Protein AF-A0A642VBC0-F1 (afdb_monomer_lite)

InterPro domains:
  IPR011099 Glycosyl hydrolase family 67, C-terminal [PF07477] (2-184)
  IPR017853 Glycoside hydrolase superfamily [SSF51445] (2-219)
  IPR037054 Alpha-glucuronidase, C-terminal domain superfamily [G3DSA:3.90.1330.10] (1-220)

Radius of gyration: 21.3 Å; chains: 1; bounding box: 56×46×57 Å

Structure (mmCIF, N/CA/C/O backbone):
data_AF-A0A642VBC0-F1
#
_entry.id   AF-A0A642VBC0-F1
#
loop_
_atom_site.group_PDB
_atom_site.id
_atom_site.type_symbol
_atom_site.label_atom_id
_atom_site.label_alt_id
_atom_site.label_comp_id
_atom_site.label_asym_id
_atom_site.label_entity_id
_atom_site.label_seq_id
_atom_site.pdbx_PDB_ins_code
_atom_site.Cartn_x
_atom_site.Cartn_y
_atom_site.Cartn_z
_atom_site.occupancy
_atom_site.B_iso_or_equiv
_atom_site.auth_seq_id
_atom_site.auth_comp_id
_atom_site.auth_asym_id
_atom_site.auth_atom_id
_atom_site.pdbx_PDB_model_num
ATOM 1 N N . MET A 1 1 ? -1.384 -29.599 2.271 1.00 90.44 1 MET A N 1
ATOM 2 C CA . MET A 1 1 ? -0.389 -28.835 3.062 1.00 90.44 1 MET A CA 1
ATOM 3 C C . MET A 1 1 ? 0.733 -28.379 2.154 1.00 90.44 1 MET A C 1
ATOM 5 O O . MET A 1 1 ? 0.859 -27.180 1.989 1.00 90.44 1 MET A O 1
ATOM 9 N N . ILE A 1 2 ? 1.481 -29.309 1.541 1.00 96.88 2 ILE A N 1
ATOM 10 C CA . ILE A 1 2 ? 2.566 -28.977 0.602 1.00 96.88 2 ILE A CA 1
ATOM 11 C C . ILE A 1 2 ? 2.063 -28.061 -0.517 1.00 96.88 2 ILE A C 1
ATOM 13 O O . ILE A 1 2 ? 2.640 -27.001 -0.686 1.00 96.88 2 ILE A O 1
ATOM 17 N N . ASP A 1 3 ? 0.939 -28.390 -1.163 1.00 97.62 3 ASP A N 1
ATOM 18 C CA . ASP A 1 3 ? 0.394 -27.565 -2.254 1.00 97.62 3 ASP A CA 1
ATOM 19 C C . ASP A 1 3 ? 0.169 -26.102 -1.849 1.00 97.62 3 ASP A C 1
ATOM 21 O O . ASP A 1 3 ? 0.611 -25.208 -2.552 1.00 97.62 3 ASP A O 1
ATOM 25 N N . ALA A 1 4 ? -0.429 -25.845 -0.678 1.00 97.56 4 ALA A N 1
ATOM 26 C CA . ALA A 1 4 ? -0.652 -24.481 -0.193 1.00 97.56 4 ALA A CA 1
ATOM 27 C C . ALA A 1 4 ? 0.669 -23.726 0.031 1.00 97.56 4 ALA A C 1
ATOM 29 O O . ALA A 1 4 ? 0.813 -22.594 -0.419 1.00 97.56 4 ALA A O 1
ATOM 30 N N . ILE A 1 5 ? 1.654 -24.371 0.670 1.00 97.94 5 ILE A N 1
ATOM 31 C CA . ILE A 1 5 ? 2.978 -23.774 0.902 1.00 97.94 5 ILE A CA 1
ATOM 32 C C . ILE A 1 5 ? 3.680 -23.509 -0.434 1.00 97.94 5 ILE A C 1
ATOM 34 O O . ILE A 1 5 ? 4.195 -22.416 -0.643 1.00 97.94 5 ILE A O 1
ATOM 38 N N . THR A 1 6 ? 3.669 -24.472 -1.357 1.00 98.38 6 THR A N 1
ATOM 39 C CA . THR A 1 6 ? 4.265 -24.326 -2.689 1.00 98.38 6 THR A CA 1
ATOM 40 C C . THR A 1 6 ? 3.597 -23.204 -3.476 1.00 98.38 6 THR A C 1
ATOM 42 O O . THR A 1 6 ? 4.305 -22.373 -4.036 1.00 98.38 6 THR A O 1
ATOM 45 N N . THR A 1 7 ? 2.266 -23.120 -3.481 1.00 98.31 7 THR A N 1
ATOM 46 C CA . THR A 1 7 ? 1.532 -22.032 -4.138 1.00 98.31 7 THR A CA 1
ATOM 47 C C . THR A 1 7 ? 1.926 -20.676 -3.562 1.00 98.31 7 THR A C 1
ATOM 49 O O . THR A 1 7 ? 2.253 -19.778 -4.332 1.00 98.31 7 THR A O 1
ATOM 52 N N . MET A 1 8 ? 1.961 -20.519 -2.236 1.00 98.19 8 MET A N 1
ATOM 53 C CA . MET A 1 8 ? 2.385 -19.260 -1.613 1.00 98.19 8 MET A CA 1
ATOM 54 C C . MET A 1 8 ? 3.839 -18.920 -1.965 1.00 98.19 8 MET A C 1
ATOM 56 O O . MET A 1 8 ? 4.125 -17.806 -2.389 1.00 98.19 8 MET A O 1
ATOM 60 N N . SER A 1 9 ? 4.764 -19.876 -1.839 1.00 98.00 9 SER A N 1
ATOM 61 C CA . SER A 1 9 ? 6.191 -19.645 -2.099 1.00 98.00 9 SER A CA 1
ATOM 62 C C . SER A 1 9 ? 6.503 -19.330 -3.561 1.00 98.00 9 SER A C 1
ATOM 64 O O . SER A 1 9 ? 7.385 -18.520 -3.821 1.00 98.00 9 SER A O 1
ATOM 66 N N . MET A 1 10 ? 5.808 -19.953 -4.514 1.00 98.38 10 MET A N 1
ATOM 67 C CA . MET A 1 10 ? 6.044 -19.709 -5.942 1.00 98.38 10 MET A CA 1
ATOM 68 C C . MET A 1 10 ? 5.426 -18.396 -6.429 1.00 98.38 10 MET A C 1
ATOM 70 O O . MET A 1 10 ? 5.915 -17.829 -7.401 1.00 98.38 10 MET A O 1
ATOM 74 N N . ASN A 1 11 ? 4.375 -17.908 -5.763 1.00 98.50 11 ASN A N 1
ATOM 75 C CA . ASN A 1 11 ? 3.686 -16.675 -6.148 1.00 98.50 11 ASN A CA 1
ATOM 76 C C . ASN A 1 11 ? 4.115 -15.447 -5.333 1.00 98.50 11 ASN A C 1
ATOM 78 O O . ASN A 1 11 ? 3.779 -14.331 -5.721 1.00 98.50 11 ASN A O 1
ATOM 82 N N . SER A 1 12 ? 4.848 -15.613 -4.228 1.00 98.31 12 SER A N 1
ATOM 83 C CA . SER A 1 12 ? 5.173 -14.513 -3.309 1.00 98.31 12 SER A CA 1
ATOM 84 C C . SER A 1 12 ? 5.999 -13.401 -3.952 1.00 98.31 12 SER A C 1
ATOM 86 O O . SER A 1 12 ? 5.723 -12.231 -3.705 1.00 98.31 12 SER A O 1
ATOM 88 N N . TRP A 1 13 ? 6.976 -13.747 -4.797 1.00 98.19 13 TRP A N 1
ATOM 89 C CA . TRP A 1 13 ? 7.779 -12.751 -5.511 1.00 98.19 13 TRP A CA 1
ATOM 90 C C . TRP A 1 13 ? 6.930 -11.944 -6.497 1.00 98.19 13 TRP A C 1
ATOM 92 O O . TRP A 1 13 ? 6.971 -10.720 -6.465 1.00 98.19 13 TRP A O 1
ATOM 102 N N . SER A 1 14 ? 6.096 -12.621 -7.295 1.00 97.50 14 SER A N 1
ATOM 103 C CA . SER A 1 14 ? 5.195 -11.949 -8.237 1.00 97.50 14 SER A CA 1
ATOM 104 C C . SER A 1 14 ? 4.175 -11.065 -7.519 1.00 97.50 14 SER A C 1
ATOM 106 O O . SER A 1 14 ? 3.925 -9.956 -7.972 1.00 97.50 14 SER A O 1
ATOM 108 N N . ALA A 1 15 ? 3.621 -11.509 -6.385 1.00 98.44 15 ALA A N 1
ATOM 109 C CA . ALA A 1 15 ? 2.737 -10.671 -5.578 1.00 98.44 15 ALA A CA 1
ATOM 110 C C . ALA A 1 15 ? 3.462 -9.404 -5.104 1.00 98.44 15 ALA A C 1
ATOM 112 O O . ALA A 1 15 ? 2.950 -8.309 -5.315 1.00 98.44 15 ALA A O 1
ATOM 113 N N . TYR A 1 16 ? 4.663 -9.552 -4.527 1.00 98.50 16 TYR A N 1
ATOM 114 C CA . TYR A 1 16 ? 5.459 -8.422 -4.047 1.00 98.50 16 TYR A CA 1
ATOM 115 C C . TYR A 1 16 ? 5.768 -7.425 -5.163 1.00 98.50 16 TYR A C 1
ATOM 117 O O . TYR A 1 16 ? 5.545 -6.234 -4.986 1.00 98.50 16 TYR A O 1
ATOM 125 N N . GLU A 1 17 ? 6.226 -7.896 -6.322 1.00 98.25 17 GLU A N 1
ATOM 126 C CA . GLU A 1 17 ? 6.493 -7.047 -7.489 1.00 98.25 17 GLU A CA 1
ATOM 127 C C . GLU A 1 17 ? 5.233 -6.305 -7.962 1.00 98.25 17 GLU A C 1
ATOM 129 O O . GLU A 1 17 ? 5.279 -5.107 -8.238 1.00 98.25 17 GLU A O 1
ATOM 134 N N . LYS A 1 18 ? 4.085 -6.992 -7.992 1.00 98.25 18 LYS A N 1
ATOM 135 C CA . LYS A 1 18 ? 2.809 -6.427 -8.443 1.00 98.25 18 LYS A CA 1
ATOM 136 C C . LYS A 1 18 ? 2.331 -5.256 -7.590 1.00 98.25 18 LYS A C 1
ATOM 138 O O . LYS A 1 18 ? 1.965 -4.230 -8.157 1.00 98.25 18 LYS A O 1
ATOM 143 N N . TYR A 1 19 ? 2.359 -5.385 -6.259 1.00 98.19 19 TYR A N 1
ATOM 144 C CA . TYR A 1 19 ? 1.942 -4.301 -5.359 1.00 98.19 19 TYR A CA 1
ATOM 145 C C . TYR A 1 19 ? 3.057 -3.304 -5.013 1.00 98.19 19 TYR A C 1
ATOM 147 O O . TYR A 1 19 ? 2.784 -2.351 -4.293 1.00 98.19 19 TYR A O 1
ATOM 155 N N . SER A 1 20 ? 4.286 -3.495 -5.497 1.00 97.69 20 SER A N 1
ATOM 156 C CA . SER A 1 20 ? 5.390 -2.544 -5.315 1.00 97.69 20 SER A CA 1
ATOM 157 C C . SER A 1 20 ? 5.886 -2.013 -6.664 1.00 97.69 20 SER A C 1
ATOM 159 O O . SER A 1 20 ? 5.215 -1.224 -7.313 1.00 97.69 20 SER A O 1
ATOM 161 N N . GLY A 1 21 ? 7.059 -2.439 -7.113 1.00 96.25 21 GLY A N 1
ATOM 162 C CA . GLY A 1 21 ? 7.679 -2.005 -8.353 1.00 96.25 21 GLY A CA 1
ATOM 163 C C . GLY A 1 21 ? 7.505 -2.975 -9.507 1.00 96.25 21 GLY A C 1
ATOM 164 O O . GLY A 1 21 ? 8.235 -3.959 -9.550 1.00 96.25 21 GLY A O 1
ATOM 165 N N . ASN A 1 22 ? 6.646 -2.667 -10.481 1.00 95.75 22 ASN A N 1
ATOM 166 C CA . ASN A 1 22 ? 6.463 -3.475 -11.696 1.00 95.75 22 ASN A CA 1
ATOM 167 C C . ASN A 1 22 ? 6.990 -2.779 -12.971 1.00 95.75 22 ASN A C 1
ATOM 169 O O . ASN A 1 22 ? 7.443 -1.632 -12.940 1.00 95.75 22 ASN A O 1
ATOM 173 N N . LEU A 1 23 ? 7.008 -3.501 -14.099 1.00 96.62 23 LEU A N 1
ATOM 174 C CA . LEU A 1 23 ? 7.548 -3.041 -15.394 1.00 96.62 23 LEU A CA 1
ATOM 175 C C . LEU A 1 23 ? 9.012 -2.547 -15.339 1.00 96.62 23 LEU A C 1
ATOM 177 O O . LEU A 1 23 ? 9.442 -1.756 -16.180 1.00 96.62 23 LEU A O 1
ATOM 181 N N . GLY A 1 24 ? 9.784 -2.974 -14.337 1.00 96.44 24 GLY A N 1
ATOM 182 C CA . GLY A 1 24 ? 11.184 -2.582 -14.159 1.00 96.44 24 GLY A CA 1
ATOM 183 C C . GLY A 1 24 ? 11.397 -1.204 -13.521 1.00 96.44 24 GLY A C 1
ATOM 184 O O . GLY A 1 24 ? 12.527 -0.715 -13.513 1.00 96.44 24 GLY A O 1
ATOM 185 N N . ILE A 1 25 ? 10.358 -0.566 -12.963 1.00 95.25 25 ILE A N 1
ATOM 186 C CA . ILE A 1 25 ? 10.452 0.795 -12.397 1.00 95.25 25 ILE A CA 1
ATOM 187 C C . ILE A 1 25 ? 11.261 0.890 -11.083 1.00 95.25 25 ILE A C 1
ATOM 189 O O . ILE A 1 25 ? 11.520 1.995 -10.609 1.00 95.25 25 ILE A O 1
ATOM 193 N N . GLN A 1 26 ? 11.765 -0.238 -10.559 1.00 92.44 26 GLN A N 1
ATOM 194 C CA . GLN A 1 26 ? 12.313 -0.410 -9.196 1.00 92.44 26 GLN A CA 1
ATOM 195 C C . GLN A 1 26 ? 11.204 -0.436 -8.136 1.00 92.44 26 GLN A C 1
ATOM 197 O O . GLN A 1 26 ? 10.048 -0.244 -8.467 1.00 92.44 26 GLN A O 1
ATOM 202 N N . THR A 1 27 ? 11.532 -0.690 -6.866 1.00 92.69 27 THR A N 1
ATOM 203 C CA . THR A 1 27 ? 10.562 -1.080 -5.820 1.00 92.69 27 THR A CA 1
ATOM 204 C C . THR A 1 27 ? 9.539 -0.022 -5.406 1.00 92.69 27 THR A C 1
ATOM 206 O O . THR A 1 27 ? 8.552 -0.400 -4.795 1.00 92.69 27 THR A O 1
ATOM 209 N N . LEU A 1 28 ? 9.753 1.270 -5.688 1.00 97.00 28 LEU A N 1
ATOM 210 C CA . LEU A 1 28 ? 8.901 2.387 -5.221 1.00 97.00 28 LEU A CA 1
ATOM 211 C C . LEU A 1 28 ? 8.804 2.528 -3.683 1.00 97.00 28 LEU A C 1
ATOM 213 O O . LEU A 1 28 ? 7.906 3.189 -3.156 1.00 97.00 28 LEU A O 1
ATOM 217 N N . ALA A 1 29 ? 9.749 1.917 -2.963 1.00 96.94 29 ALA A N 1
ATOM 218 C CA . ALA A 1 29 ? 9.921 2.094 -1.524 1.00 96.94 29 ALA A CA 1
ATOM 219 C C . ALA A 1 29 ? 10.489 3.479 -1.199 1.00 96.94 29 ALA A C 1
ATOM 221 O O . ALA A 1 29 ? 11.051 4.144 -2.064 1.00 96.94 29 ALA A O 1
ATOM 222 N N . ASP A 1 30 ? 10.424 3.875 0.070 1.00 96.75 30 ASP A N 1
ATOM 223 C CA . ASP A 1 30 ? 11.149 5.051 0.550 1.00 96.75 30 ASP A CA 1
ATOM 224 C C . ASP A 1 30 ? 12.663 4.866 0.494 1.00 96.75 30 ASP A C 1
ATOM 226 O O . ASP A 1 30 ? 13.246 4.246 1.379 1.00 96.75 30 ASP A O 1
ATOM 230 N N . ILE A 1 31 ? 13.307 5.445 -0.517 1.00 95.69 31 ILE A N 1
ATOM 231 C CA . ILE A 1 31 ? 14.766 5.381 -0.694 1.00 95.69 31 ILE A CA 1
ATOM 232 C C . ILE A 1 31 ? 15.523 6.463 0.091 1.00 95.69 31 ILE A C 1
ATOM 234 O O . ILE A 1 31 ? 16.746 6.572 -0.014 1.00 95.69 31 ILE A O 1
ATOM 238 N N . LEU A 1 32 ? 14.811 7.310 0.837 1.00 95.56 32 LEU A N 1
ATOM 239 C CA . LEU A 1 32 ? 15.394 8.367 1.664 1.00 95.56 32 LEU A CA 1
ATOM 240 C C . LEU A 1 32 ? 15.420 7.996 3.146 1.00 95.56 32 LEU A C 1
ATOM 242 O O . LEU A 1 32 ? 16.048 8.716 3.929 1.00 95.56 32 LEU A O 1
ATOM 246 N N . TYR A 1 33 ? 14.766 6.894 3.524 1.00 95.25 33 TYR A N 1
ATOM 247 C CA . TYR A 1 33 ? 14.633 6.489 4.917 1.00 95.25 33 TYR A CA 1
ATOM 248 C C . TYR A 1 33 ? 14.765 4.970 5.146 1.00 95.25 33 TYR A C 1
ATOM 250 O O . TYR A 1 33 ? 15.823 4.419 4.862 1.00 95.25 33 TYR A O 1
ATOM 258 N N . THR A 1 34 ? 13.770 4.279 5.721 1.00 93.88 34 THR A N 1
ATOM 259 C CA . THR A 1 34 ? 13.917 2.877 6.186 1.00 93.88 34 THR A CA 1
ATOM 260 C C . THR A 1 34 ? 13.731 1.815 5.098 1.00 93.88 34 THR A C 1
ATOM 262 O O . THR A 1 34 ? 13.991 0.638 5.348 1.00 93.88 34 THR A O 1
ATOM 265 N N . HIS A 1 35 ? 13.287 2.210 3.899 1.00 95.44 35 HIS A N 1
ATOM 266 C CA . HIS A 1 35 ? 13.048 1.342 2.739 1.00 95.44 35 HIS A CA 1
ATOM 267 C C . HIS A 1 35 ? 11.935 0.292 2.913 1.00 95.44 35 HIS A C 1
ATOM 269 O O . HIS A 1 35 ? 11.826 -0.617 2.088 1.00 95.44 35 HIS A O 1
ATOM 275 N N . PHE A 1 36 ? 11.119 0.370 3.968 1.00 96.00 36 PHE A N 1
ATOM 276 C CA . PHE A 1 36 ? 10.151 -0.686 4.273 1.00 96.00 36 PHE A CA 1
ATOM 277 C C . PHE A 1 36 ? 8.786 -0.493 3.594 1.00 96.00 36 PHE A C 1
ATOM 279 O O . PHE A 1 36 ? 8.236 -1.424 3.006 1.00 96.00 36 PHE A O 1
ATOM 286 N N . GLY A 1 37 ? 8.247 0.717 3.672 1.00 96.69 37 GLY A N 1
ATOM 287 C CA . GLY A 1 37 ? 6.964 1.125 3.121 1.00 96.69 37 GLY A CA 1
ATOM 288 C C . GLY A 1 37 ? 7.059 1.879 1.792 1.00 96.69 37 GLY A C 1
ATOM 289 O O . GLY A 1 37 ? 8.157 2.271 1.368 1.00 96.69 37 GLY A O 1
ATOM 290 N N . PRO A 1 38 ? 5.902 2.100 1.141 1.00 97.94 38 PRO A N 1
ATOM 291 C CA . PRO A 1 38 ? 5.814 2.832 -0.117 1.00 97.94 38 PRO A CA 1
ATOM 292 C C . PRO A 1 38 ? 6.160 4.307 0.085 1.00 97.94 38 PRO A C 1
ATOM 294 O O . PRO A 1 38 ? 5.710 4.935 1.040 1.00 97.94 38 PRO A O 1
ATOM 297 N N . ASN A 1 39 ? 6.913 4.880 -0.848 1.00 97.38 39 ASN A N 1
ATOM 298 C CA . ASN A 1 39 ? 7.065 6.328 -0.984 1.00 97.38 39 ASN A CA 1
ATOM 299 C C . ASN A 1 39 ? 7.548 6.617 -2.415 1.00 97.38 39 ASN A C 1
ATOM 301 O O . ASN A 1 39 ? 8.737 6.868 -2.636 1.00 97.38 39 ASN A O 1
ATOM 305 N N . PRO A 1 40 ? 6.657 6.537 -3.418 1.00 96.81 40 PRO A N 1
ATOM 306 C CA . PRO A 1 40 ? 7.041 6.713 -4.817 1.00 96.81 40 PRO A CA 1
ATOM 307 C C . PRO A 1 40 ? 7.586 8.123 -5.104 1.00 96.81 40 PRO A C 1
ATOM 309 O O . PRO A 1 40 ? 8.442 8.278 -5.975 1.00 96.81 40 PRO A O 1
ATOM 312 N N . GLN A 1 41 ? 7.184 9.141 -4.328 1.00 95.25 41 GLN A N 1
ATOM 313 C CA . GLN A 1 41 ? 7.778 10.483 -4.393 1.00 95.25 41 GLN A CA 1
ATOM 314 C C . GLN A 1 41 ? 9.281 10.484 -4.118 1.00 95.25 41 GLN A C 1
ATOM 316 O O . GLN A 1 41 ? 10.018 11.271 -4.717 1.00 95.25 41 GLN A O 1
ATOM 321 N N . SER A 1 42 ? 9.740 9.609 -3.221 1.00 96.31 42 SER A N 1
ATOM 322 C CA . SER A 1 42 ? 11.142 9.543 -2.817 1.00 96.31 42 SER A CA 1
ATOM 323 C C . SER A 1 42 ? 12.077 9.162 -3.960 1.00 96.31 42 SER A C 1
ATOM 325 O O . SER A 1 42 ? 13.267 9.439 -3.855 1.00 96.31 42 SER A O 1
ATOM 327 N N . MET A 1 43 ? 11.570 8.574 -5.050 1.00 96.19 43 MET A N 1
ATOM 328 C CA . MET A 1 43 ? 12.391 8.065 -6.149 1.00 96.19 43 MET A CA 1
ATOM 329 C C . MET A 1 43 ? 13.051 9.182 -6.966 1.00 96.19 43 MET A C 1
ATOM 331 O O . MET A 1 43 ? 14.160 9.018 -7.474 1.00 96.19 43 MET A O 1
ATOM 335 N N . ASP A 1 44 ? 12.401 10.339 -7.084 1.00 95.50 44 ASP A N 1
ATOM 336 C CA . ASP A 1 44 ? 12.869 11.461 -7.899 1.00 95.50 44 ASP A CA 1
ATOM 337 C C . ASP A 1 44 ? 13.316 12.657 -7.036 1.00 95.50 44 ASP A C 1
ATOM 339 O O . ASP A 1 44 ? 13.082 12.723 -5.834 1.00 95.50 44 ASP A O 1
ATOM 343 N N . ASN A 1 45 ? 14.019 13.615 -7.650 1.00 92.25 45 ASN A N 1
ATOM 344 C CA . ASN A 1 45 ? 14.463 14.872 -7.017 1.00 92.25 45 ASN A CA 1
ATOM 345 C C . ASN A 1 45 ? 15.362 14.729 -5.767 1.00 92.25 45 ASN A C 1
ATOM 347 O O . ASN A 1 45 ? 15.476 15.658 -4.968 1.00 92.25 45 ASN A O 1
ATOM 351 N N . ASN A 1 46 ? 16.065 13.603 -5.638 1.00 93.88 46 ASN A N 1
ATOM 352 C CA . ASN A 1 46 ? 17.071 13.353 -4.605 1.00 93.88 46 ASN A CA 1
ATOM 353 C C . ASN A 1 46 ? 18.455 13.005 -5.206 1.00 93.88 46 ASN A C 1
ATOM 355 O O . ASN A 1 46 ? 18.625 12.898 -6.424 1.00 93.88 46 ASN A O 1
ATOM 359 N N . GLY A 1 47 ? 19.455 12.822 -4.335 1.00 93.69 47 GLY A N 1
ATOM 360 C CA . GLY A 1 47 ? 20.857 12.600 -4.708 1.00 93.69 47 GLY A CA 1
ATOM 361 C C . GLY A 1 47 ? 21.295 11.149 -4.969 1.00 93.69 47 GLY A C 1
ATOM 362 O O . GLY A 1 47 ? 22.478 10.945 -5.232 1.00 93.69 47 GLY A O 1
ATOM 363 N N . TRP A 1 48 ? 20.408 10.151 -4.896 1.00 91.94 48 TRP A N 1
ATOM 364 C CA . TRP A 1 48 ? 20.779 8.724 -4.904 1.00 91.94 48 TRP A CA 1
ATOM 365 C C . TRP A 1 48 ? 20.778 8.055 -6.283 1.00 91.94 48 TRP A C 1
ATOM 367 O O . TRP A 1 48 ? 21.283 6.944 -6.424 1.00 91.94 48 TRP A O 1
ATOM 377 N N . GLY A 1 49 ? 20.249 8.714 -7.317 1.00 88.62 49 GLY A N 1
ATOM 378 C CA . GLY A 1 49 ? 20.319 8.211 -8.696 1.00 88.62 49 GLY A CA 1
ATOM 379 C C . GLY A 1 49 ? 19.354 7.065 -9.031 1.00 88.62 49 GLY A C 1
ATOM 380 O O . GLY A 1 49 ? 19.437 6.512 -10.127 1.00 88.62 49 GLY A O 1
ATOM 381 N N . GLN A 1 50 ? 18.430 6.724 -8.130 1.00 89.19 50 GLN A N 1
ATOM 382 C CA . GLN A 1 50 ? 17.371 5.724 -8.330 1.00 89.19 50 GLN A CA 1
ATOM 383 C C . GLN A 1 50 ? 16.096 6.359 -8.907 1.00 89.19 50 GLN A C 1
ATOM 385 O O . GLN A 1 50 ? 15.004 6.225 -8.369 1.00 89.19 50 GLN A O 1
ATOM 390 N N . TRP A 1 51 ? 16.243 7.079 -10.018 1.00 94.12 51 TRP A N 1
ATOM 391 C CA . TRP A 1 51 ? 15.171 7.901 -10.579 1.00 94.12 51 TRP A CA 1
ATOM 392 C C . TRP A 1 51 ? 14.164 7.093 -11.392 1.00 94.12 51 TRP A C 1
ATOM 394 O O . TRP A 1 51 ? 14.554 6.247 -12.202 1.00 94.12 51 TRP A O 1
ATOM 404 N N . THR A 1 52 ? 12.882 7.422 -11.229 1.00 95.81 52 THR A N 1
ATOM 405 C CA . THR A 1 52 ? 11.813 6.953 -12.126 1.00 95.81 52 THR A CA 1
ATOM 406 C C . THR A 1 52 ? 11.511 7.952 -13.234 1.00 95.81 52 THR A C 1
ATOM 408 O O . THR A 1 52 ? 10.844 7.592 -14.200 1.00 95.81 52 THR A O 1
ATOM 411 N N . ARG A 1 53 ? 12.008 9.193 -13.099 1.00 95.88 53 ARG A N 1
ATOM 412 C CA . ARG A 1 53 ? 11.768 10.321 -14.011 1.00 95.88 53 ARG A CA 1
ATOM 413 C C . ARG A 1 53 ? 10.285 10.475 -14.341 1.00 95.88 53 ARG A C 1
ATOM 415 O O . ARG A 1 53 ? 9.912 10.730 -15.485 1.00 95.88 53 ARG A O 1
ATOM 422 N N . SER A 1 54 ? 9.452 10.327 -13.316 1.00 96.31 54 SER A N 1
ATOM 423 C CA . SER A 1 54 ? 8.007 10.445 -13.452 1.00 96.31 54 SER A CA 1
ATOM 424 C C . SER A 1 54 ? 7.632 11.913 -13.654 1.00 96.31 54 SER A C 1
ATOM 426 O O . SER A 1 54 ? 7.889 12.764 -12.802 1.00 96.31 54 SER A O 1
ATOM 428 N N . PHE A 1 55 ? 7.032 12.217 -14.800 1.00 96.38 55 PHE A N 1
ATOM 429 C CA . PHE A 1 55 ? 6.471 13.527 -15.133 1.00 96.38 55 PHE A CA 1
ATOM 430 C C . PHE A 1 55 ? 4.970 13.396 -15.390 1.00 96.38 55 PHE A C 1
ATOM 432 O O . PHE A 1 55 ? 4.401 12.331 -15.181 1.00 96.38 55 PHE A O 1
ATOM 439 N N . HIS A 1 56 ? 4.324 14.468 -15.858 1.00 98.06 56 HIS A N 1
ATOM 440 C CA . HIS A 1 56 ? 2.891 14.459 -16.164 1.00 98.06 56 HIS A CA 1
ATOM 441 C C . HIS A 1 56 ? 2.514 13.495 -17.302 1.00 98.06 56 HIS A C 1
ATOM 443 O O . HIS A 1 56 ? 1.480 12.846 -17.258 1.00 98.06 56 HIS A O 1
ATOM 449 N N . GLU A 1 57 ? 3.356 13.360 -18.327 1.00 98.44 57 GLU A N 1
ATOM 450 C CA . GLU A 1 57 ? 3.014 12.556 -19.513 1.00 98.44 57 GLU A CA 1
ATOM 451 C C . GLU A 1 57 ? 3.792 11.242 -19.616 1.00 98.44 57 GLU A C 1
ATOM 453 O O . GLU A 1 57 ? 3.402 10.350 -20.371 1.00 98.44 57 GLU A O 1
ATOM 458 N N . THR A 1 58 ? 4.911 11.126 -18.903 1.00 98.38 58 THR A N 1
ATOM 459 C CA . THR A 1 58 ? 5.934 10.113 -19.169 1.00 98.38 58 THR A CA 1
ATOM 460 C C . THR A 1 58 ? 6.576 9.584 -17.888 1.00 98.38 58 THR A C 1
ATOM 462 O O . THR A 1 58 ? 6.547 10.252 -16.853 1.00 98.38 58 THR A O 1
ATOM 465 N N . VAL A 1 59 ? 7.163 8.391 -17.975 1.00 98.44 59 VAL A N 1
ATOM 466 C CA . VAL A 1 59 ? 7.797 7.665 -16.867 1.00 98.44 59 VAL A CA 1
ATOM 467 C C . VAL A 1 59 ? 8.877 6.711 -17.387 1.00 98.44 59 VAL A C 1
ATOM 469 O O . VAL A 1 59 ? 8.853 6.314 -18.554 1.00 98.44 59 VAL A O 1
ATOM 472 N N . GLY A 1 60 ? 9.792 6.305 -16.510 1.00 97.88 60 GLY A N 1
ATOM 473 C CA . GLY A 1 60 ? 10.887 5.383 -16.799 1.00 97.88 60 GLY A CA 1
ATOM 474 C C . GLY A 1 60 ? 12.196 6.123 -17.046 1.00 97.88 60 GLY A C 1
ATOM 475 O O . GLY A 1 60 ? 12.229 7.344 -17.123 1.00 97.88 60 GLY A O 1
ATOM 476 N N . MET A 1 61 ? 13.303 5.398 -17.149 1.00 97.31 61 MET A N 1
ATOM 477 C CA . MET A 1 61 ? 14.618 6.005 -17.356 1.00 97.31 61 MET A CA 1
ATOM 478 C C . MET A 1 61 ? 15.175 5.596 -18.715 1.00 97.31 61 MET A C 1
ATOM 480 O O . MET A 1 61 ? 15.371 4.411 -18.967 1.00 97.31 61 MET A O 1
ATOM 484 N N . ASP A 1 62 ? 15.508 6.574 -19.559 1.00 97.88 62 ASP A N 1
ATOM 485 C CA . ASP A 1 62 ? 16.143 6.302 -20.849 1.00 97.88 62 ASP A CA 1
ATOM 486 C C . ASP A 1 62 ? 17.601 5.870 -20.637 1.00 97.88 62 ASP A C 1
ATOM 488 O O . ASP A 1 62 ? 18.501 6.658 -20.310 1.00 97.88 62 ASP A O 1
ATOM 492 N N . ARG A 1 63 ? 17.830 4.567 -20.773 1.00 98.38 63 ARG A N 1
ATOM 493 C CA . ARG A 1 63 ? 19.132 3.918 -20.613 1.00 98.38 63 ARG A CA 1
ATOM 494 C C . ARG A 1 63 ? 19.714 3.433 -21.940 1.00 98.38 63 ARG A C 1
ATOM 496 O O . ARG A 1 63 ? 20.768 2.794 -21.914 1.00 98.38 63 ARG A O 1
ATOM 503 N N . THR A 1 64 ? 19.079 3.785 -23.057 1.00 98.69 64 THR A N 1
ATOM 504 C CA . THR A 1 64 ? 19.535 3.475 -24.418 1.00 98.69 64 THR A CA 1
ATOM 505 C C . THR A 1 64 ? 20.850 4.182 -24.763 1.00 98.69 64 THR A C 1
ATOM 507 O O . THR A 1 64 ? 21.225 5.171 -24.119 1.00 98.69 64 THR A O 1
ATOM 510 N N . VAL A 1 65 ? 21.573 3.682 -25.768 1.00 98.56 65 VAL A N 1
ATOM 511 C CA . VAL A 1 65 ? 22.754 4.344 -26.351 1.00 98.56 65 VAL A CA 1
ATOM 512 C C . VAL A 1 65 ? 22.347 5.504 -27.243 1.00 98.56 65 VAL A C 1
ATOM 514 O O . VAL A 1 65 ? 23.035 6.524 -27.238 1.00 98.56 65 VAL A O 1
ATOM 517 N N . GLU A 1 66 ? 21.264 5.359 -28.003 1.00 96.62 66 GLU A N 1
ATOM 518 C CA . GLU A 1 66 ? 20.840 6.362 -28.982 1.00 96.62 66 GLU A CA 1
ATOM 519 C C . GLU A 1 66 ? 20.543 7.729 -28.346 1.00 96.62 66 GLU A C 1
ATOM 521 O O . GLU A 1 66 ? 20.985 8.754 -28.870 1.00 96.62 66 GLU A O 1
ATOM 526 N N . ASN A 1 67 ? 19.819 7.748 -27.223 1.00 94.88 67 ASN A N 1
ATOM 527 C CA . ASN A 1 67 ? 19.287 8.986 -26.641 1.00 94.88 67 ASN A CA 1
ATOM 528 C C . ASN A 1 67 ? 19.397 9.069 -25.105 1.00 94.88 67 ASN A C 1
ATOM 530 O O . ASN A 1 67 ? 19.215 10.142 -24.525 1.00 94.88 67 ASN A O 1
ATOM 534 N N . GLY A 1 68 ? 19.724 7.957 -24.447 1.00 97.00 68 GLY A N 1
ATOM 535 C CA . GLY A 1 68 ? 19.750 7.848 -22.997 1.00 97.00 68 GLY A CA 1
ATOM 536 C C . GLY A 1 68 ? 21.137 7.967 -22.369 1.00 97.00 68 GLY A C 1
ATOM 537 O O . GLY A 1 68 ? 22.029 8.696 -22.805 1.00 97.00 68 GLY A O 1
ATOM 538 N N . THR A 1 69 ? 21.318 7.225 -21.278 1.00 97.56 69 THR A N 1
ATOM 539 C CA . THR A 1 69 ? 22.587 7.174 -20.527 1.00 97.56 69 THR A CA 1
ATOM 540 C C . THR A 1 69 ? 23.665 6.285 -21.159 1.00 97.56 69 THR A C 1
ATOM 542 O O . THR A 1 69 ? 24.800 6.281 -20.680 1.00 97.56 69 THR A O 1
ATOM 545 N N . GLY A 1 70 ? 23.336 5.508 -22.195 1.00 98.38 70 GLY A N 1
ATOM 546 C CA . GLY A 1 70 ? 24.236 4.538 -22.825 1.00 98.38 70 GLY A CA 1
ATOM 547 C C . GLY A 1 70 ? 24.474 3.253 -22.035 1.00 98.38 70 GLY A C 1
ATOM 548 O O . GLY A 1 70 ? 25.414 2.515 -22.335 1.00 98.38 70 GLY A O 1
ATOM 549 N N . TYR A 1 71 ? 23.651 2.967 -21.024 1.00 98.38 71 TYR A N 1
ATOM 550 C CA . TYR A 1 71 ? 23.805 1.787 -20.174 1.00 98.38 71 TYR A CA 1
ATOM 551 C C . TYR A 1 71 ? 23.557 0.468 -20.923 1.00 98.38 71 TYR A C 1
ATOM 553 O O . TYR A 1 71 ? 24.286 -0.498 -20.700 1.00 98.38 71 TYR A O 1
ATOM 561 N N . THR A 1 72 ? 22.609 0.419 -21.861 1.00 98.50 72 THR A N 1
ATOM 562 C CA . THR A 1 72 ? 22.400 -0.748 -22.746 1.00 98.50 72 THR A CA 1
ATOM 563 C C . THR A 1 72 ? 23.674 -1.140 -23.507 1.00 98.50 72 THR A C 1
ATOM 565 O O . THR A 1 72 ? 23.963 -2.325 -23.659 1.00 98.50 72 THR A O 1
ATOM 568 N N . GLY A 1 73 ? 24.501 -0.167 -23.901 1.00 98.44 73 GLY A N 1
ATOM 569 C CA . GLY A 1 73 ? 25.779 -0.388 -24.589 1.00 98.44 73 GLY A CA 1
ATOM 570 C C . GLY A 1 73 ? 26.859 -1.071 -23.742 1.00 98.44 73 GLY A C 1
ATOM 571 O O . GLY A 1 73 ? 27.906 -1.440 -24.273 1.00 98.44 73 GLY A O 1
ATOM 572 N N . GLN A 1 74 ? 26.626 -1.253 -22.439 1.00 98.62 74 GLN A N 1
ATOM 573 C CA . GLN A 1 74 ? 27.522 -2.003 -21.551 1.00 98.62 74 GLN A CA 1
ATOM 574 C C . GLN A 1 74 ? 27.305 -3.522 -21.636 1.00 98.62 74 GLN A C 1
ATOM 576 O O . GLN A 1 74 ? 28.149 -4.289 -21.168 1.00 98.62 74 GLN A O 1
ATOM 581 N N . TYR A 1 75 ? 26.192 -3.969 -22.224 1.00 98.69 75 TYR A N 1
ATOM 582 C CA . TYR A 1 75 ? 25.901 -5.385 -22.428 1.00 98.69 75 TYR A CA 1
ATOM 583 C C . TYR A 1 75 ? 26.568 -5.934 -23.704 1.00 98.69 75 TYR A C 1
ATOM 585 O O . TYR A 1 75 ? 26.904 -5.174 -24.614 1.00 98.69 75 TYR A O 1
ATOM 593 N N . PRO A 1 76 ? 26.741 -7.268 -23.826 1.00 98.69 76 PRO A N 1
ATOM 594 C CA . PRO A 1 76 ? 27.126 -7.898 -25.089 1.00 98.69 76 PRO A CA 1
ATOM 595 C C . PRO A 1 76 ? 26.168 -7.523 -26.233 1.00 98.69 76 PRO A C 1
ATOM 597 O O . PRO A 1 76 ? 24.977 -7.355 -25.966 1.00 98.69 76 PRO A O 1
ATOM 600 N N . PRO A 1 77 ? 26.629 -7.455 -27.501 1.00 98.25 77 PRO A N 1
ATOM 601 C CA . PRO A 1 77 ? 25.850 -6.886 -28.608 1.00 98.25 77 PRO A CA 1
ATOM 602 C C . PRO A 1 77 ? 24.426 -7.436 -28.770 1.00 98.25 77 PRO A C 1
ATOM 604 O O . PRO A 1 77 ? 23.506 -6.680 -29.054 1.00 98.25 77 PRO A O 1
ATOM 607 N N . GLU A 1 78 ? 24.229 -8.738 -28.558 1.00 97.88 78 GLU A N 1
ATOM 608 C CA . GLU A 1 78 ? 22.919 -9.396 -28.680 1.00 97.88 78 GLU A CA 1
ATOM 609 C C . GLU A 1 78 ? 21.944 -8.964 -27.573 1.00 97.88 78 GLU A C 1
ATOM 611 O O . GLU A 1 78 ? 20.756 -8.777 -27.822 1.00 97.88 78 GLU A O 1
ATOM 616 N N . VAL A 1 79 ? 22.453 -8.768 -26.354 1.00 98.44 79 VAL A N 1
ATOM 617 C CA . VAL A 1 79 ? 21.672 -8.329 -25.188 1.00 98.44 79 VAL A CA 1
ATOM 618 C C . VAL A 1 79 ? 21.439 -6.820 -25.236 1.00 98.44 79 VAL A C 1
ATOM 620 O O . VAL A 1 79 ? 20.340 -6.362 -24.942 1.00 98.44 79 VAL A O 1
ATOM 623 N N . ALA A 1 80 ? 22.445 -6.054 -25.665 1.00 98.44 80 ALA A N 1
ATOM 624 C CA . ALA A 1 80 ? 22.300 -4.627 -25.917 1.00 98.44 80 ALA A CA 1
ATOM 625 C C . ALA A 1 80 ? 21.188 -4.378 -26.943 1.00 98.44 80 ALA A C 1
ATOM 627 O O . ALA A 1 80 ? 20.275 -3.621 -26.654 1.00 98.44 80 ALA A O 1
ATOM 628 N N . ALA A 1 81 ? 21.196 -5.083 -28.082 1.00 98.19 81 ALA A N 1
ATOM 629 C CA . ALA A 1 81 ? 20.150 -4.962 -29.098 1.00 98.19 81 ALA A CA 1
ATOM 630 C C . ALA A 1 81 ? 18.747 -5.304 -28.563 1.00 98.19 81 ALA A C 1
ATOM 632 O O . ALA A 1 81 ? 17.783 -4.648 -28.941 1.00 98.19 81 ALA A O 1
ATOM 633 N N . LEU A 1 82 ? 18.636 -6.295 -27.668 1.00 98.06 82 LEU A N 1
ATOM 634 C CA . LEU A 1 82 ? 17.364 -6.665 -27.042 1.00 98.06 82 LEU A CA 1
ATOM 635 C C . LEU A 1 82 ? 16.786 -5.539 -26.173 1.00 98.06 82 LEU A C 1
ATOM 637 O O . LEU A 1 82 ? 15.576 -5.325 -26.208 1.00 98.06 82 LEU A O 1
ATOM 641 N N . TYR A 1 83 ? 17.628 -4.868 -25.383 1.00 98.38 83 TYR A N 1
ATOM 642 C CA . TYR A 1 83 ? 17.209 -3.819 -24.446 1.00 98.38 83 TYR A CA 1
ATOM 643 C C . TYR A 1 83 ? 17.195 -2.411 -25.056 1.00 98.38 83 TYR A C 1
ATOM 645 O O . TYR A 1 83 ? 16.550 -1.520 -24.509 1.00 98.38 83 TYR A O 1
ATOM 653 N N . GLU A 1 84 ? 17.904 -2.197 -26.165 1.00 98.31 84 GLU A N 1
ATOM 654 C CA . GLU A 1 84 ? 17.974 -0.916 -26.879 1.00 98.31 84 GLU A CA 1
ATOM 655 C C . GLU A 1 84 ? 16.667 -0.585 -27.603 1.00 98.31 84 GLU A C 1
ATOM 657 O O . GLU A 1 84 ? 16.282 0.576 -27.666 1.00 98.31 84 GLU A O 1
ATOM 662 N N . ASP A 1 85 ? 15.969 -1.588 -28.137 1.00 96.75 85 ASP A N 1
ATOM 663 C CA . ASP A 1 85 ? 14.718 -1.389 -28.868 1.00 96.75 85 ASP A CA 1
ATOM 664 C C . ASP A 1 85 ? 13.514 -1.639 -27.949 1.00 96.75 85 ASP A C 1
ATOM 666 O O . ASP A 1 85 ? 13.286 -2.745 -27.453 1.00 96.75 85 ASP A O 1
ATOM 670 N N . VAL A 1 86 ? 12.701 -0.598 -27.745 1.00 95.94 86 VAL A N 1
ATOM 671 C CA . VAL A 1 86 ? 11.474 -0.640 -26.931 1.00 95.94 86 VAL A CA 1
ATOM 672 C C . VAL A 1 86 ? 10.504 -1.746 -27.374 1.00 95.94 86 VAL A C 1
ATOM 674 O O . VAL A 1 86 ? 9.770 -2.301 -26.559 1.00 95.94 86 VAL A O 1
ATOM 677 N N . THR A 1 87 ? 10.514 -2.116 -28.657 1.00 93.94 87 THR A N 1
ATOM 678 C CA . THR A 1 87 ? 9.671 -3.180 -29.219 1.00 93.94 87 THR A CA 1
ATOM 679 C C . THR A 1 87 ? 10.221 -4.582 -28.959 1.00 93.94 87 THR A C 1
ATOM 681 O O . THR A 1 87 ? 9.497 -5.568 -29.131 1.00 93.94 87 THR A O 1
ATOM 684 N N . THR A 1 88 ? 11.466 -4.706 -28.495 1.00 95.69 88 THR A N 1
ATOM 685 C CA . THR A 1 88 ? 12.090 -5.988 -28.143 1.00 95.69 88 THR A CA 1
ATOM 686 C C . THR A 1 88 ? 12.378 -6.134 -26.653 1.00 95.69 88 THR A C 1
ATOM 688 O O . THR A 1 88 ? 12.339 -7.268 -26.170 1.00 95.69 88 THR A O 1
ATOM 691 N N . THR A 1 89 ? 12.522 -5.046 -25.893 1.00 97.50 89 THR A N 1
ATOM 692 C CA . THR A 1 89 ? 12.731 -5.071 -24.431 1.00 97.50 89 THR A CA 1
ATOM 693 C C . THR A 1 89 ? 11.607 -5.823 -23.716 1.00 97.50 89 THR A C 1
ATOM 695 O O . THR A 1 89 ? 10.442 -5.529 -23.983 1.00 97.50 89 THR A O 1
ATOM 698 N N . PRO A 1 90 ? 11.892 -6.825 -22.862 1.00 96.94 90 PRO A N 1
ATOM 699 C CA . PRO A 1 90 ? 10.881 -7.479 -22.027 1.00 96.94 90 PRO A CA 1
ATOM 700 C C . PRO A 1 90 ? 10.072 -6.474 -21.192 1.00 96.94 90 PRO A C 1
ATOM 702 O O . PRO A 1 90 ? 10.630 -5.505 -20.686 1.00 96.94 90 PRO A O 1
ATOM 705 N N . ASP A 1 91 ? 8.760 -6.688 -21.058 1.00 95.56 91 ASP A N 1
ATOM 706 C CA . ASP A 1 91 ? 7.870 -5.711 -20.411 1.00 95.56 91 ASP A CA 1
ATOM 707 C C . ASP A 1 91 ? 8.224 -5.481 -18.930 1.00 95.56 91 ASP A C 1
ATOM 709 O O . ASP A 1 91 ? 8.142 -4.354 -18.449 1.00 95.56 91 ASP A O 1
ATOM 713 N N . ASP A 1 92 ? 8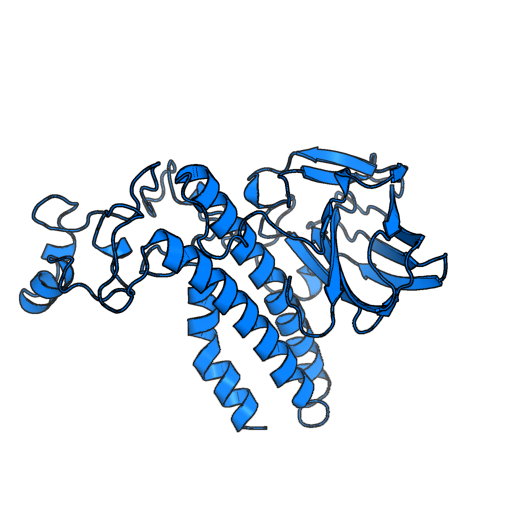.688 -6.522 -18.234 1.00 95.62 92 ASP A N 1
ATOM 714 C CA . ASP A 1 92 ? 9.185 -6.496 -16.849 1.00 95.62 92 ASP A CA 1
ATOM 715 C C . ASP A 1 92 ? 10.492 -5.699 -16.675 1.00 95.62 92 ASP A C 1
ATOM 717 O O . ASP A 1 92 ? 10.919 -5.436 -15.554 1.00 95.62 92 ASP A O 1
ATOM 721 N N . LEU A 1 93 ? 11.108 -5.255 -17.773 1.00 97.25 93 LEU A N 1
ATOM 722 C CA . LEU A 1 93 ? 12.302 -4.407 -17.795 1.00 97.25 93 LEU A CA 1
ATOM 723 C C . LEU A 1 93 ? 12.093 -3.104 -18.583 1.00 97.25 93 LEU A C 1
ATOM 725 O O . LEU A 1 93 ? 13.046 -2.346 -18.779 1.00 97.25 93 LEU A O 1
ATOM 729 N N . LEU A 1 94 ? 10.867 -2.824 -19.036 1.00 97.94 94 LEU A N 1
ATOM 730 C CA . LEU A 1 94 ? 10.565 -1.698 -19.918 1.00 97.94 94 LEU A CA 1
ATOM 731 C C . LEU A 1 94 ? 11.014 -0.361 -19.317 1.00 97.94 94 LEU A C 1
ATOM 733 O O . LEU A 1 94 ? 11.808 0.345 -19.931 1.00 97.94 94 LEU A O 1
ATOM 737 N N . LEU A 1 95 ? 10.557 -0.033 -18.107 1.00 98.12 95 LEU A N 1
ATOM 738 C CA . LEU A 1 95 ? 10.814 1.254 -17.447 1.00 98.12 95 LEU A CA 1
ATOM 739 C C . LEU A 1 95 ? 12.224 1.348 -16.852 1.00 98.12 95 LEU A C 1
ATOM 741 O O . LEU A 1 95 ? 12.683 2.437 -16.496 1.00 98.12 95 LEU A O 1
ATOM 745 N N . TRP A 1 96 ? 12.937 0.220 -16.790 1.00 98.06 96 TRP A N 1
ATOM 746 C CA . TRP A 1 96 ? 14.364 0.221 -16.511 1.00 98.06 96 TRP A CA 1
ATOM 747 C C . TRP A 1 96 ? 15.163 0.727 -17.714 1.00 98.06 96 TRP A C 1
ATOM 749 O O . TRP A 1 96 ? 16.125 1.468 -17.530 1.00 98.06 96 TRP A O 1
ATOM 759 N N . PHE A 1 97 ? 14.805 0.344 -18.937 1.00 98.19 97 PHE A N 1
ATOM 760 C CA . PHE A 1 97 ? 15.592 0.715 -20.115 1.00 98.19 97 PHE A CA 1
ATOM 761 C C . PHE A 1 97 ? 15.066 1.932 -20.877 1.00 98.19 97 PHE A C 1
ATOM 763 O O . PHE A 1 97 ? 15.853 2.614 -21.536 1.00 98.19 97 PHE A O 1
ATOM 770 N N . HIS A 1 98 ? 13.768 2.211 -20.773 1.00 98.31 98 HIS A N 1
ATOM 771 C CA . HIS A 1 98 ? 13.070 3.175 -21.615 1.00 98.31 98 HIS A CA 1
ATOM 772 C C . HIS A 1 98 ? 12.327 4.218 -20.787 1.00 98.31 98 HIS A C 1
ATOM 774 O O . HIS A 1 98 ? 11.692 3.907 -19.780 1.00 98.31 98 HIS A O 1
ATOM 780 N N . HIS A 1 99 ? 12.352 5.460 -21.271 1.00 98.31 99 HIS A N 1
ATOM 781 C CA . HIS A 1 99 ? 11.459 6.530 -20.832 1.00 98.31 99 HIS A CA 1
ATOM 782 C C . HIS A 1 99 ? 10.309 6.619 -21.838 1.00 98.31 99 HIS A C 1
ATOM 784 O O . HIS A 1 99 ? 10.525 6.963 -23.000 1.00 98.31 99 HIS A O 1
ATOM 790 N N . VAL A 1 100 ? 9.085 6.300 -21.419 1.00 98.25 100 VAL A N 1
ATOM 791 C CA . VAL A 1 100 ? 7.921 6.189 -22.316 1.00 98.25 100 VAL A CA 1
ATOM 792 C C . VAL A 1 100 ? 6.743 7.041 -21.838 1.00 98.25 100 VAL A C 1
ATOM 794 O O . VAL A 1 100 ? 6.654 7.366 -20.653 1.00 98.25 100 VAL A O 1
ATOM 797 N N . PRO A 1 101 ? 5.798 7.407 -22.724 1.00 98.38 101 PRO A N 1
ATOM 798 C CA . PRO A 1 101 ? 4.514 7.952 -22.301 1.00 98.38 101 PRO A CA 1
ATOM 799 C C . PRO A 1 101 ? 3.741 6.958 -21.433 1.00 98.38 101 PRO A C 1
ATOM 801 O O . PRO A 1 101 ? 3.740 5.764 -21.728 1.00 98.38 101 PRO A O 1
ATOM 804 N N . TYR A 1 102 ? 2.974 7.439 -20.453 1.00 98.56 102 TYR A N 1
ATOM 805 C CA . TYR A 1 102 ? 2.053 6.588 -19.681 1.00 98.56 102 TYR A CA 1
ATOM 806 C C . TYR A 1 102 ? 1.057 5.821 -20.561 1.00 98.56 102 TYR A C 1
ATOM 808 O O . TYR A 1 102 ? 0.570 4.761 -20.175 1.00 98.56 102 TYR A O 1
ATOM 816 N N . THR A 1 103 ? 0.755 6.354 -21.749 1.00 97.94 103 THR A N 1
ATOM 817 C CA . THR A 1 103 ? -0.143 5.769 -22.753 1.00 97.94 103 THR A CA 1
ATOM 818 C C . THR A 1 103 ? 0.528 4.737 -23.664 1.00 97.94 103 THR A C 1
ATOM 820 O O . THR A 1 103 ? -0.164 4.107 -24.470 1.00 97.94 103 THR A O 1
ATOM 823 N N . HIS A 1 104 ? 1.845 4.531 -23.547 1.00 97.75 104 HIS A N 1
ATOM 824 C CA . HIS A 1 104 ? 2.546 3.437 -24.219 1.00 97.75 104 HIS A CA 1
ATOM 825 C C . HIS A 1 104 ? 1.934 2.094 -23.808 1.00 97.75 104 HIS A C 1
ATOM 827 O O . HIS A 1 104 ? 1.519 1.934 -22.663 1.00 97.75 104 HIS A O 1
ATOM 833 N N . ARG A 1 105 ? 1.866 1.131 -24.730 1.00 96.75 105 ARG A N 1
ATOM 834 C CA . ARG A 1 105 ? 1.318 -0.205 -24.464 1.00 96.75 105 ARG A CA 1
ATOM 835 C C . ARG A 1 105 ? 2.456 -1.229 -24.495 1.00 96.75 105 ARG A C 1
ATOM 837 O O . ARG A 1 105 ? 3.013 -1.417 -25.579 1.00 96.75 105 ARG A O 1
ATOM 844 N N . PRO A 1 106 ? 2.801 -1.856 -23.350 1.00 91.25 106 PRO A N 1
ATOM 845 C CA . PRO A 1 106 ? 3.775 -2.944 -23.309 1.00 91.25 106 PRO A CA 1
ATOM 846 C C . PRO A 1 106 ? 3.365 -4.086 -24.247 1.00 91.25 106 PRO A C 1
ATOM 848 O O . PRO A 1 106 ? 2.195 -4.237 -24.591 1.00 91.25 106 PRO A O 1
ATOM 851 N N . LYS A 1 107 ? 4.305 -4.916 -24.682 1.00 88.44 107 LYS A N 1
ATOM 852 C CA . LYS A 1 107 ? 4.080 -5.854 -25.797 1.00 88.44 107 LYS A CA 1
ATOM 853 C C . LYS A 1 107 ? 3.103 -6.970 -25.448 1.00 88.44 107 LYS A C 1
ATOM 855 O O . LYS A 1 107 ? 2.339 -7.421 -26.300 1.00 88.44 107 LYS A O 1
ATOM 860 N N . SER A 1 108 ? 3.172 -7.452 -24.212 1.00 83.94 108 SER A N 1
ATOM 861 C CA . SER A 1 108 ? 2.368 -8.566 -23.706 1.00 83.94 108 SER A CA 1
ATOM 862 C C . SER A 1 108 ? 0.962 -8.143 -23.285 1.00 83.94 108 SER A C 1
ATOM 864 O O . SER A 1 108 ? 0.114 -9.002 -23.041 1.00 83.94 108 SER A O 1
ATOM 866 N N . SER A 1 109 ? 0.688 -6.836 -23.231 1.00 82.75 109 SER A N 1
ATOM 867 C CA . SER A 1 109 ? -0.557 -6.285 -22.714 1.00 82.75 109 SER A CA 1
ATOM 868 C C . SER A 1 109 ? -1.198 -5.328 -23.709 1.00 82.75 109 SER A C 1
ATOM 870 O O . SER A 1 109 ? -0.564 -4.448 -24.276 1.00 82.75 109 SER A O 1
ATOM 872 N N . ASN A 1 110 ? -2.513 -5.428 -23.882 1.00 86.38 110 ASN A N 1
ATOM 873 C CA . ASN A 1 110 ? -3.251 -4.404 -24.614 1.00 86.38 110 ASN A CA 1
ATOM 874 C C . ASN A 1 110 ? -3.511 -3.151 -23.767 1.00 86.38 110 ASN A C 1
ATOM 876 O O . ASN A 1 110 ? -4.191 -2.259 -24.260 1.00 86.38 110 ASN A O 1
ATOM 880 N N . LYS A 1 111 ? -3.017 -3.070 -22.527 1.00 95.44 111 LYS A N 1
ATOM 881 C CA . LYS A 1 111 ? -3.212 -1.945 -21.602 1.00 95.44 111 LYS A CA 1
ATOM 882 C C . LYS A 1 111 ? -2.070 -0.943 -21.714 1.00 95.44 111 LYS A C 1
ATOM 884 O O . LYS A 1 111 ? -0.970 -1.289 -22.130 1.00 95.44 111 LYS A O 1
ATOM 889 N N . THR A 1 112 ? -2.348 0.308 -21.376 1.00 98.00 112 THR A N 1
ATOM 890 C CA . THR A 1 112 ? -1.303 1.329 -21.263 1.00 98.00 112 THR A CA 1
ATOM 891 C C . THR A 1 112 ? -0.421 1.050 -20.041 1.00 98.00 112 THR A C 1
ATOM 893 O O . THR A 1 112 ? -0.841 0.317 -19.146 1.00 98.00 112 THR A O 1
ATOM 896 N N . VAL A 1 113 ? 0.779 1.632 -19.972 1.00 98.00 113 VAL A N 1
ATOM 897 C CA . VAL A 1 113 ? 1.664 1.542 -18.794 1.00 98.00 113 VAL A CA 1
ATOM 898 C C . VAL A 1 113 ? 0.919 1.955 -17.524 1.00 98.00 113 VAL A C 1
ATOM 900 O O . VAL A 1 113 ? 0.942 1.222 -16.541 1.00 98.00 113 VAL A O 1
ATOM 903 N N . ILE A 1 114 ? 0.191 3.075 -17.556 1.00 98.31 114 ILE A N 1
ATOM 904 C CA . ILE A 1 114 ? -0.548 3.553 -16.379 1.00 98.31 114 ILE A CA 1
ATOM 905 C C . ILE A 1 114 ? -1.715 2.638 -15.990 1.00 98.31 114 ILE A C 1
ATOM 907 O O . ILE A 1 114 ? -1.916 2.370 -14.810 1.00 98.31 114 ILE A O 1
ATOM 911 N N . GLN A 1 115 ? -2.443 2.081 -16.963 1.00 98.38 115 GLN A N 1
ATOM 912 C CA . GLN A 1 115 ? -3.513 1.134 -16.651 1.00 98.38 115 GLN A CA 1
ATOM 913 C C . GLN A 1 115 ? -2.945 -0.191 -16.124 1.00 98.38 115 GLN A C 1
ATOM 915 O O . GLN A 1 115 ? -3.515 -0.785 -15.212 1.00 98.38 115 GLN A O 1
ATOM 920 N N . HIS A 1 116 ? -1.796 -0.636 -16.650 1.00 96.94 116 HIS A N 1
ATOM 921 C CA . HIS A 1 116 ? -1.071 -1.779 -16.102 1.00 96.94 116 HIS A CA 1
ATOM 922 C C . HIS A 1 116 ? -0.641 -1.524 -14.656 1.00 96.94 116 HIS A C 1
ATOM 924 O O . HIS A 1 116 ? -0.822 -2.415 -13.834 1.00 96.94 116 HIS A O 1
ATOM 930 N N . PHE A 1 117 ? -0.140 -0.325 -14.330 1.00 94.88 117 PHE A N 1
ATOM 931 C CA . PHE A 1 117 ? 0.162 0.053 -12.949 1.00 94.88 117 PHE A CA 1
ATOM 932 C C . PHE A 1 117 ? -1.065 -0.149 -12.070 1.00 94.88 117 PHE A C 1
ATOM 934 O O . PHE A 1 117 ? -1.001 -0.954 -11.146 1.00 94.88 117 PHE A O 1
ATOM 941 N N . TYR A 1 118 ? -2.193 0.485 -12.387 1.00 98.31 118 TYR A N 1
ATOM 942 C CA . TYR A 1 118 ? -3.399 0.346 -11.569 1.00 98.31 118 TYR A CA 1
ATOM 943 C C . TYR A 1 118 ? -3.789 -1.114 -11.367 1.00 98.31 118 TYR A C 1
ATOM 945 O O . TYR A 1 118 ? -3.905 -1.572 -10.232 1.00 98.31 118 TYR A O 1
ATOM 953 N N . ASP A 1 119 ? -3.912 -1.870 -12.454 1.00 97.88 119 ASP A N 1
ATOM 954 C CA . ASP A 1 119 ? -4.332 -3.266 -12.394 1.00 97.88 119 ASP A CA 1
ATOM 955 C C . ASP A 1 119 ? -3.377 -4.153 -11.598 1.00 97.88 119 ASP A C 1
ATOM 957 O O . ASP A 1 119 ? -3.835 -4.934 -10.768 1.00 97.88 119 ASP A O 1
ATOM 961 N N . SER A 1 120 ? -2.072 -4.009 -11.824 1.00 97.62 120 SER A N 1
ATOM 962 C CA . SER A 1 120 ? -1.038 -4.809 -11.171 1.00 97.62 120 SER A CA 1
ATOM 963 C C . SER A 1 120 ? -1.037 -4.586 -9.659 1.00 97.62 120 SER A C 1
ATOM 965 O O . SER A 1 120 ? -1.021 -5.551 -8.901 1.00 97.62 120 SER A O 1
ATOM 967 N N . HIS A 1 121 ? -1.171 -3.341 -9.191 1.00 98.56 121 HIS A N 1
ATOM 968 C CA . HIS A 1 121 ? -1.199 -3.066 -7.753 1.00 98.56 121 HIS A CA 1
ATOM 969 C C . HIS A 1 121 ? -2.461 -3.612 -7.070 1.00 98.56 121 HIS A C 1
ATOM 971 O O . HIS A 1 121 ? -2.378 -4.113 -5.947 1.00 98.56 121 HIS A O 1
ATOM 977 N N . TYR A 1 122 ? -3.624 -3.557 -7.736 1.00 98.38 122 TYR A N 1
ATOM 978 C CA . TYR A 1 122 ? -4.834 -4.220 -7.231 1.00 98.38 122 TYR A CA 1
ATOM 979 C C . TYR A 1 122 ? -4.653 -5.743 -7.193 1.00 98.38 122 TYR A C 1
ATOM 981 O O . TYR A 1 122 ? -4.892 -6.350 -6.151 1.00 98.38 122 TYR A O 1
ATOM 989 N N . GLU A 1 123 ? -4.156 -6.349 -8.274 1.00 98.19 123 GLU A N 1
ATOM 990 C CA . GLU A 1 123 ? -3.908 -7.794 -8.350 1.00 98.19 123 GLU A CA 1
ATOM 991 C C . GLU A 1 123 ? -2.898 -8.259 -7.285 1.00 98.19 123 GLU A C 1
ATOM 993 O O . GLU A 1 123 ? -3.099 -9.280 -6.632 1.00 98.19 123 GLU A O 1
ATOM 998 N N . GLY A 1 124 ? -1.821 -7.504 -7.058 1.00 98.44 124 GLY A N 1
ATOM 999 C CA . GLY A 1 124 ? -0.823 -7.816 -6.035 1.00 98.44 124 GLY A CA 1
ATOM 1000 C C . GLY A 1 124 ? -1.408 -7.813 -4.621 1.00 98.44 124 GLY A C 1
ATOM 1001 O O . GLY A 1 124 ? -1.127 -8.727 -3.840 1.00 98.44 124 GLY A O 1
ATOM 1002 N N . ALA A 1 125 ? -2.250 -6.826 -4.298 1.00 98.25 125 ALA A N 1
ATOM 1003 C CA . ALA A 1 125 ? -2.938 -6.765 -3.009 1.00 98.25 125 ALA A CA 1
ATOM 1004 C C . ALA A 1 125 ? -3.939 -7.922 -2.833 1.00 98.25 125 ALA A C 1
ATOM 1006 O O . ALA A 1 125 ? -4.024 -8.515 -1.753 1.00 98.25 125 ALA A O 1
ATOM 1007 N N . GLU A 1 126 ? -4.652 -8.304 -3.896 1.00 98.06 126 GLU A N 1
ATOM 1008 C CA . GLU A 1 126 ? -5.525 -9.484 -3.900 1.00 98.06 126 GLU A CA 1
ATOM 1009 C C . GLU A 1 126 ? -4.726 -10.771 -3.630 1.00 98.06 126 GLU A C 1
ATOM 1011 O O . GLU A 1 126 ? -5.058 -11.523 -2.710 1.00 98.06 126 GLU A O 1
ATOM 1016 N N . MET A 1 127 ? -3.606 -10.980 -4.331 1.00 98.31 127 MET A N 1
ATOM 1017 C CA . MET A 1 127 ? -2.728 -12.142 -4.127 1.00 98.31 127 MET A CA 1
ATOM 1018 C C . MET A 1 127 ? -2.182 -12.229 -2.691 1.00 98.31 127 MET A C 1
ATOM 1020 O O . MET A 1 127 ? -2.128 -13.315 -2.110 1.00 98.31 127 MET A O 1
ATOM 1024 N N . ALA A 1 128 ? -1.800 -11.101 -2.082 1.00 98.25 128 ALA A N 1
ATOM 1025 C CA . ALA A 1 128 ? -1.344 -11.076 -0.690 1.00 98.25 128 ALA A CA 1
ATOM 1026 C C . ALA A 1 128 ? -2.448 -11.522 0.292 1.00 98.25 128 ALA A C 1
ATOM 1028 O O . ALA A 1 128 ? -2.180 -12.245 1.256 1.00 98.25 128 ALA A O 1
ATOM 1029 N N . ASN A 1 129 ? -3.704 -11.160 0.024 1.00 97.25 129 ASN A N 1
ATOM 1030 C CA . ASN A 1 129 ? -4.856 -11.606 0.812 1.00 97.25 129 ASN A CA 1
ATOM 1031 C C . ASN A 1 129 ? -5.165 -13.104 0.612 1.00 97.25 129 ASN A C 1
ATOM 1033 O O . ASN A 1 129 ? -5.561 -13.798 1.558 1.00 97.25 129 ASN A O 1
ATOM 1037 N N . GLU A 1 130 ? -4.929 -13.649 -0.582 1.00 97.25 130 GLU A N 1
ATOM 1038 C CA . GLU A 1 130 ? -5.036 -15.093 -0.825 1.00 97.25 130 GLU A CA 1
ATOM 1039 C C . GLU A 1 130 ? -4.019 -15.890 0.004 1.00 97.25 130 GLU A C 1
ATOM 1041 O O . GLU A 1 130 ? -4.356 -16.950 0.540 1.00 97.25 130 GLU A O 1
ATOM 1046 N N . PHE A 1 131 ? -2.796 -15.377 0.185 1.00 98.50 131 PHE A N 1
ATOM 1047 C CA . PHE A 1 131 ? -1.775 -16.033 1.013 1.00 98.50 131 PHE A CA 1
ATOM 1048 C C . PHE A 1 131 ? -2.206 -16.182 2.468 1.00 98.50 131 PHE A C 1
ATOM 1050 O O . PHE A 1 131 ? -1.960 -17.229 3.074 1.00 98.50 131 PHE A O 1
ATOM 1057 N N . LEU A 1 132 ? -2.894 -15.181 3.019 1.00 97.38 132 LEU A N 1
ATOM 1058 C CA . LEU A 1 132 ? -3.482 -15.270 4.351 1.00 97.38 132 LEU A CA 1
ATOM 1059 C C . LEU A 1 132 ? -4.507 -16.410 4.429 1.00 97.38 132 LEU A C 1
ATOM 1061 O O . LEU A 1 132 ? -4.421 -17.251 5.323 1.00 97.38 132 LEU A O 1
ATOM 1065 N N . THR A 1 133 ? -5.413 -16.498 3.454 1.00 96.00 133 THR A N 1
ATOM 1066 C CA . THR A 1 133 ? -6.428 -17.566 3.394 1.00 96.00 133 THR A CA 1
ATOM 1067 C C . THR A 1 133 ? -5.787 -18.954 3.269 1.00 96.00 133 THR A C 1
ATOM 1069 O O . THR A 1 133 ? -6.183 -19.908 3.948 1.00 96.00 133 THR A O 1
ATOM 1072 N N . LEU A 1 134 ? -4.755 -19.081 2.429 1.00 98.19 134 LEU A N 1
ATOM 1073 C CA . LEU A 1 134 ? -3.994 -20.320 2.275 1.00 98.19 134 LEU A CA 1
ATOM 1074 C C . LEU A 1 134 ? -3.291 -20.710 3.578 1.00 98.19 134 LEU A C 1
ATOM 1076 O O . LEU A 1 134 ? -3.353 -21.883 3.955 1.00 98.19 134 LEU A O 1
ATOM 1080 N N . TRP A 1 135 ? -2.675 -19.758 4.284 1.00 98.62 135 TRP A N 1
ATOM 1081 C CA . TRP A 1 135 ? -2.014 -20.018 5.562 1.00 98.62 135 TRP A CA 1
ATOM 1082 C C . TRP A 1 135 ? -3.004 -20.447 6.647 1.00 98.62 135 TRP A C 1
ATOM 1084 O O . TRP A 1 135 ? -2.759 -21.443 7.325 1.00 98.62 135 TRP A O 1
ATOM 1094 N N . GLU A 1 136 ? -4.153 -19.776 6.766 1.00 97.88 136 GLU A N 1
ATOM 1095 C CA . GLU A 1 136 ? -5.216 -20.136 7.718 1.00 97.88 136 GLU A CA 1
ATOM 1096 C C . GLU A 1 136 ? -5.715 -21.579 7.505 1.00 97.88 136 GLU A C 1
ATOM 1098 O O . GLU A 1 136 ? -5.968 -22.309 8.463 1.00 97.88 136 GLU A O 1
ATOM 1103 N N . SER A 1 137 ? -5.744 -22.068 6.259 1.00 97.94 137 SER A N 1
ATOM 1104 C CA . SER A 1 137 ? -6.110 -23.464 5.947 1.00 97.94 137 SER A CA 1
ATOM 1105 C C . SER A 1 137 ? -5.137 -24.529 6.504 1.00 97.94 137 SER A C 1
ATOM 1107 O O . SER A 1 137 ? -5.410 -25.745 6.458 1.00 97.94 137 SER A O 1
ATOM 1109 N N . LEU A 1 138 ? -3.972 -24.094 6.997 1.00 98.25 138 LEU A N 1
ATOM 1110 C CA . LEU A 1 138 ? -2.924 -24.934 7.574 1.00 98.25 138 LEU A CA 1
ATOM 1111 C C . LEU A 1 138 ? -2.994 -25.031 9.102 1.00 98.25 138 LEU A C 1
ATOM 1113 O O . LEU A 1 138 ? -2.153 -25.721 9.687 1.00 98.25 138 LEU A O 1
ATOM 1117 N N . GLU A 1 139 ? -3.991 -24.416 9.745 1.00 97.81 139 GLU A N 1
ATOM 1118 C CA . GLU A 1 139 ? -4.196 -24.536 11.189 1.00 97.81 139 GLU A CA 1
ATOM 1119 C C . GLU A 1 139 ? -4.220 -26.006 11.640 1.00 97.81 139 GLU A C 1
ATOM 1121 O O . GLU A 1 139 ? -4.803 -26.884 10.994 1.00 97.81 139 GLU A O 1
ATOM 1126 N N . GLY A 1 140 ? -3.515 -26.298 12.735 1.00 97.75 140 GLY A N 1
ATOM 1127 C CA . GLY A 1 140 ? -3.378 -27.653 13.277 1.00 97.75 140 GLY A CA 1
ATOM 1128 C C . GLY A 1 140 ? -2.474 -28.599 12.471 1.00 97.75 140 GLY A C 1
ATOM 1129 O O . GLY A 1 140 ? -2.269 -29.735 12.896 1.00 97.75 140 GLY A O 1
ATOM 1130 N N . LYS A 1 141 ? -1.915 -28.165 11.330 1.00 97.94 141 LYS A N 1
ATOM 1131 C CA . LYS A 1 141 ? -0.954 -28.944 10.516 1.00 97.94 141 LYS A CA 1
ATOM 1132 C C . LYS A 1 141 ? 0.496 -28.479 10.686 1.00 97.94 141 LYS A C 1
ATOM 1134 O O . LYS A 1 141 ? 1.414 -29.180 10.267 1.00 97.94 141 LYS A O 1
ATOM 1139 N N . ILE A 1 142 ? 0.692 -27.309 11.285 1.00 97.94 142 ILE A N 1
ATOM 1140 C CA . ILE A 1 142 ? 1.979 -26.700 11.640 1.00 97.94 142 ILE A CA 1
ATOM 1141 C C . ILE A 1 142 ? 1.983 -26.530 13.165 1.00 97.94 142 ILE A C 1
ATOM 1143 O O . ILE A 1 142 ? 0.917 -26.372 13.762 1.00 97.94 142 ILE A O 1
ATOM 1147 N N . ASP A 1 143 ? 3.146 -26.606 13.817 1.00 98.38 143 ASP A N 1
ATOM 1148 C CA . ASP A 1 143 ? 3.215 -26.333 15.255 1.00 98.38 143 ASP A CA 1
ATOM 1149 C C . ASP A 1 143 ? 2.741 -24.911 15.576 1.00 98.38 143 ASP A C 1
ATOM 1151 O O . ASP A 1 143 ? 2.885 -23.977 14.784 1.00 98.38 143 ASP A O 1
ATOM 1155 N N . THR A 1 144 ? 2.184 -24.769 16.774 1.00 98.31 144 THR A N 1
ATOM 1156 C CA . THR A 1 144 ? 1.498 -23.566 17.242 1.00 98.31 144 THR A CA 1
ATOM 1157 C C . THR A 1 144 ? 2.345 -22.303 17.107 1.00 98.31 144 THR A C 1
ATOM 1159 O O . THR A 1 144 ? 1.840 -21.294 16.624 1.00 98.31 144 THR A O 1
ATOM 1162 N N . GLN A 1 145 ? 3.627 -22.351 17.484 1.00 97.88 145 GLN A N 1
ATOM 1163 C CA . GLN A 1 145 ? 4.487 -21.170 17.453 1.00 97.88 145 GLN A CA 1
ATOM 1164 C C . GLN A 1 145 ? 4.662 -20.654 16.021 1.00 97.88 145 GLN A C 1
ATOM 1166 O O . GLN A 1 145 ? 4.293 -19.517 15.726 1.00 97.88 145 GLN A O 1
ATOM 1171 N N . ARG A 1 146 ? 5.163 -21.498 15.108 1.00 97.94 146 ARG A N 1
ATOM 1172 C CA . ARG A 1 146 ? 5.399 -21.081 13.716 1.00 97.94 146 ARG A CA 1
ATOM 1173 C C . ARG A 1 146 ? 4.104 -20.720 12.997 1.00 97.94 146 ARG A C 1
ATOM 1175 O O . ARG A 1 146 ? 4.098 -19.785 12.201 1.00 97.94 146 ARG A O 1
ATOM 1182 N N . TYR A 1 147 ? 3.009 -21.429 13.284 1.00 98.56 147 TYR A N 1
ATOM 1183 C CA . TYR A 1 147 ? 1.701 -21.101 12.722 1.00 98.56 147 TYR A CA 1
ATOM 1184 C C . TYR A 1 147 ? 1.285 -19.666 13.061 1.00 98.56 147 TYR A C 1
ATOM 1186 O O . TYR A 1 147 ? 0.976 -18.900 12.147 1.00 98.56 147 TYR A O 1
ATOM 1194 N N . HIS A 1 148 ? 1.314 -19.286 14.341 1.00 98.12 148 HIS A N 1
ATOM 1195 C CA . HIS A 1 148 ? 0.857 -17.964 14.769 1.00 98.12 148 HIS A CA 1
ATOM 1196 C C . HIS A 1 148 ? 1.819 -16.835 14.383 1.00 98.12 148 HIS A C 1
ATOM 1198 O O . HIS A 1 148 ? 1.350 -15.786 13.947 1.00 98.12 148 HIS A O 1
ATOM 1204 N N . GLU A 1 149 ? 3.137 -17.046 14.454 1.00 97.25 149 GLU A N 1
ATOM 1205 C CA . GLU A 1 149 ? 4.118 -16.038 14.023 1.00 97.25 149 GLU A CA 1
ATOM 1206 C C . GLU A 1 149 ? 4.009 -15.734 12.521 1.00 97.25 149 GLU A C 1
ATOM 1208 O O . GLU A 1 149 ? 4.040 -14.575 12.104 1.00 97.25 149 GLU A O 1
ATOM 1213 N N . THR A 1 150 ? 3.856 -16.758 11.678 1.00 97.75 150 THR A N 1
ATOM 1214 C CA . THR A 1 150 ? 3.656 -16.537 10.241 1.00 97.75 150 THR A CA 1
ATOM 1215 C C . THR A 1 150 ? 2.259 -16.002 9.946 1.00 97.75 150 THR A C 1
ATOM 1217 O O . THR A 1 150 ? 2.130 -15.147 9.076 1.00 97.75 150 THR A O 1
ATOM 1220 N N . LEU A 1 151 ? 1.223 -16.423 10.681 1.00 98.19 151 LEU A N 1
ATOM 1221 C CA . LEU A 1 151 ? -0.127 -15.873 10.522 1.00 98.19 151 LEU A CA 1
ATOM 1222 C C . LEU A 1 151 ? -0.143 -14.366 10.795 1.00 98.19 151 LEU A C 1
ATOM 1224 O O . LEU A 1 151 ? -0.782 -13.631 10.048 1.00 98.19 151 LEU A O 1
ATOM 1228 N N . PHE A 1 152 ? 0.576 -13.904 11.821 1.00 97.62 152 PHE A N 1
ATOM 1229 C CA . PHE A 1 152 ? 0.740 -12.477 12.101 1.00 97.62 152 PHE A CA 1
ATOM 1230 C C . PHE A 1 152 ? 1.343 -11.739 10.898 1.00 97.62 152 PHE A C 1
ATOM 1232 O O . PHE A 1 152 ? 0.749 -10.784 10.404 1.00 97.62 152 PHE A O 1
ATOM 1239 N N . ARG A 1 153 ? 2.462 -12.237 10.353 1.00 97.69 153 ARG A N 1
ATOM 1240 C CA . ARG A 1 153 ? 3.122 -11.633 9.181 1.00 97.69 153 ARG A CA 1
ATOM 1241 C C . ARG A 1 153 ? 2.241 -11.643 7.933 1.00 97.69 153 ARG A C 1
ATOM 1243 O O . ARG A 1 153 ? 2.260 -10.674 7.187 1.00 97.69 153 ARG A O 1
ATOM 1250 N N . GLN A 1 154 ? 1.453 -12.698 7.720 1.00 98.06 154 GLN A N 1
ATOM 1251 C CA . GLN A 1 154 ? 0.527 -12.768 6.586 1.00 98.06 154 GLN A CA 1
ATOM 1252 C C . GLN A 1 154 ? -0.645 -11.796 6.734 1.00 98.06 154 GLN A C 1
ATOM 1254 O O . GLN A 1 154 ? -1.048 -11.174 5.757 1.00 98.06 154 GLN A O 1
ATOM 1259 N N . LYS A 1 155 ? -1.171 -11.615 7.953 1.00 97.88 155 LYS A N 1
ATOM 1260 C CA . LYS A 1 155 ? -2.178 -10.580 8.233 1.00 97.88 155 LYS A CA 1
ATOM 1261 C C . LYS A 1 155 ? -1.619 -9.184 7.988 1.00 97.88 155 LYS A C 1
ATOM 1263 O O . LYS A 1 155 ? -2.269 -8.393 7.310 1.00 97.88 155 LYS A O 1
ATOM 1268 N N . TYR A 1 156 ? -0.410 -8.924 8.486 1.00 98.12 156 TYR A N 1
ATOM 1269 C CA . TYR A 1 156 ? 0.290 -7.669 8.243 1.00 98.12 156 TYR A CA 1
ATOM 1270 C C . TYR A 1 156 ? 0.491 -7.428 6.741 1.00 98.12 156 TYR A C 1
ATOM 1272 O O . TYR A 1 156 ? 0.062 -6.402 6.232 1.00 98.12 156 TYR A O 1
ATOM 1280 N N . GLN A 1 157 ? 1.050 -8.396 6.006 1.00 98.31 157 GLN A N 1
ATOM 1281 C CA . GLN A 1 157 ? 1.291 -8.274 4.565 1.00 98.31 157 GLN A CA 1
ATOM 1282 C C . GLN A 1 157 ? -0.004 -8.048 3.774 1.00 98.31 157 GLN A C 1
ATOM 1284 O O . GLN A 1 157 ? -0.029 -7.200 2.886 1.00 98.31 157 GLN A O 1
ATOM 1289 N N . ALA A 1 158 ? -1.084 -8.762 4.098 1.00 98.12 158 ALA A N 1
ATOM 1290 C CA . ALA A 1 158 ? -2.379 -8.576 3.448 1.00 98.12 158 ALA A CA 1
ATOM 1291 C C . ALA A 1 158 ? -2.897 -7.134 3.610 1.00 98.12 158 ALA A C 1
ATOM 1293 O O . ALA A 1 158 ? -3.324 -6.526 2.630 1.00 98.12 158 ALA A O 1
ATOM 1294 N N . GLY A 1 159 ? -2.792 -6.555 4.812 1.00 97.81 159 GLY A N 1
ATOM 1295 C CA . GLY A 1 159 ? -3.160 -5.158 5.061 1.00 97.81 159 GLY A CA 1
ATOM 1296 C C . GLY A 1 159 ? -2.195 -4.150 4.428 1.00 97.81 159 GLY A C 1
ATOM 1297 O O . GLY A 1 159 ? -2.628 -3.205 3.772 1.00 97.81 159 GLY A O 1
ATOM 1298 N N . HIS A 1 160 ? -0.887 -4.363 4.577 1.00 98.25 160 HIS A N 1
ATOM 1299 C CA . HIS A 1 160 ? 0.153 -3.450 4.092 1.00 98.25 160 HIS A CA 1
ATOM 1300 C C . HIS A 1 160 ? 0.255 -3.434 2.564 1.00 98.25 160 HIS A C 1
ATOM 1302 O O . HIS A 1 160 ? 0.533 -2.393 1.981 1.00 98.25 160 HIS A O 1
ATOM 1308 N N . SER A 1 161 ? -0.073 -4.537 1.885 1.00 98.62 161 SER A N 1
ATOM 1309 C CA . SER A 1 161 ? -0.180 -4.560 0.419 1.00 98.62 161 SER A CA 1
ATOM 1310 C C . SER A 1 161 ? -1.240 -3.586 -0.117 1.00 98.62 161 SER A C 1
ATOM 1312 O O . SER A 1 161 ? -1.071 -3.037 -1.203 1.00 98.62 161 SER A O 1
ATOM 1314 N N . ILE A 1 162 ? -2.296 -3.310 0.659 1.00 98.38 162 ILE A N 1
ATOM 1315 C CA . ILE A 1 162 ? -3.307 -2.304 0.311 1.00 98.38 162 ILE A CA 1
ATOM 1316 C C . ILE A 1 162 ? -2.754 -0.887 0.510 1.00 98.38 162 ILE A C 1
ATOM 1318 O O . ILE A 1 162 ? -2.996 -0.028 -0.332 1.00 98.38 162 ILE A O 1
ATOM 1322 N N . VAL A 1 163 ? -1.961 -0.655 1.565 1.00 98.25 163 VAL A N 1
ATOM 1323 C CA . VAL A 1 163 ? -1.244 0.620 1.777 1.00 98.25 163 VAL A CA 1
ATOM 1324 C C . VAL A 1 163 ? -0.328 0.913 0.586 1.00 98.25 163 VAL A C 1
ATOM 1326 O O . VAL A 1 163 ? -0.396 1.987 -0.002 1.00 98.25 163 VAL A O 1
ATOM 1329 N N . TRP A 1 164 ? 0.475 -0.073 0.183 1.00 98.69 164 TRP A N 1
ATOM 1330 C CA . TRP A 1 164 ? 1.332 -0.016 -1.002 1.00 98.69 164 TRP A CA 1
ATOM 1331 C C . TRP A 1 164 ? 0.557 0.300 -2.283 1.00 98.69 164 TRP A C 1
ATOM 1333 O O . TRP A 1 164 ? 0.905 1.235 -3.010 1.00 98.69 164 TRP A O 1
ATOM 1343 N N . ARG A 1 165 ? -0.525 -0.441 -2.535 1.00 98.50 165 ARG A N 1
ATOM 1344 C CA . ARG A 1 165 ? -1.385 -0.230 -3.698 1.00 98.50 165 ARG A CA 1
ATOM 1345 C C . ARG A 1 165 ? -1.949 1.184 -3.747 1.00 98.50 165 ARG A C 1
ATOM 1347 O O . ARG A 1 165 ? -1.864 1.825 -4.793 1.00 98.50 165 ARG A O 1
ATOM 1354 N N . ASP A 1 166 ? -2.569 1.639 -2.662 1.00 98.31 166 ASP A N 1
ATOM 1355 C CA . ASP A 1 166 ? -3.239 2.938 -2.626 1.00 98.31 166 ASP A CA 1
ATOM 1356 C C . ASP A 1 166 ? -2.222 4.063 -2.805 1.00 98.31 166 ASP A C 1
ATOM 1358 O O . ASP A 1 166 ? -2.423 4.931 -3.652 1.00 98.31 166 ASP A O 1
ATOM 1362 N N . ALA A 1 167 ? -1.096 3.995 -2.092 1.00 98.19 167 ALA A N 1
ATOM 1363 C CA . ALA A 1 167 ? -0.018 4.967 -2.193 1.00 98.19 167 ALA A CA 1
ATOM 1364 C C . ALA A 1 167 ? 0.474 5.147 -3.633 1.00 98.19 167 ALA A C 1
ATOM 1366 O O . ALA A 1 167 ? 0.501 6.259 -4.168 1.00 98.19 167 ALA A O 1
ATOM 1367 N N . ILE A 1 168 ? 0.840 4.042 -4.284 1.00 98.31 168 ILE A N 1
ATOM 1368 C CA . ILE A 1 168 ? 1.420 4.087 -5.624 1.00 98.31 168 ILE A CA 1
ATOM 1369 C C . ILE A 1 168 ? 0.371 4.507 -6.653 1.00 98.31 168 ILE A C 1
ATOM 1371 O O . ILE A 1 168 ? 0.632 5.392 -7.474 1.00 98.31 168 ILE A O 1
ATOM 1375 N N . ASN A 1 169 ? -0.831 3.931 -6.598 1.00 98.44 169 ASN A N 1
ATOM 1376 C CA . ASN A 1 169 ? -1.890 4.275 -7.540 1.00 98.44 169 ASN A CA 1
ATOM 1377 C C . ASN A 1 169 ? -2.315 5.741 -7.408 1.00 98.44 169 ASN A C 1
ATOM 1379 O O . ASN A 1 169 ? -2.456 6.416 -8.430 1.00 98.44 169 ASN A O 1
ATOM 1383 N N . ASN A 1 170 ? -2.467 6.253 -6.184 1.00 97.81 170 ASN A N 1
ATOM 1384 C CA . ASN A 1 170 ? -2.821 7.651 -5.941 1.00 97.81 170 ASN A CA 1
ATOM 1385 C C . ASN A 1 170 ? -1.705 8.596 -6.399 1.00 97.81 170 ASN A C 1
ATOM 1387 O O . ASN A 1 170 ? -1.996 9.589 -7.065 1.00 97.81 170 ASN A O 1
ATOM 1391 N N . PHE A 1 171 ? -0.434 8.276 -6.132 1.00 97.75 171 PHE A N 1
ATOM 1392 C CA . PHE A 1 171 ? 0.693 9.078 -6.613 1.00 97.75 171 PHE A CA 1
ATOM 1393 C C . PHE A 1 171 ? 0.727 9.163 -8.146 1.00 97.75 171 PHE A C 1
ATOM 1395 O O . PHE A 1 171 ? 0.763 10.263 -8.706 1.00 97.75 171 PHE A O 1
ATOM 1402 N N . TYR A 1 172 ? 0.660 8.021 -8.839 1.00 98.12 172 TYR A N 1
ATOM 1403 C CA . TYR A 1 172 ? 0.726 8.004 -10.302 1.00 98.12 172 TYR A CA 1
ATOM 1404 C C . TYR A 1 172 ? -0.542 8.549 -10.967 1.00 98.12 172 TYR A C 1
ATOM 1406 O O . TYR A 1 172 ? -0.461 9.139 -12.045 1.00 98.12 172 TYR A O 1
ATOM 1414 N N . ASN A 1 173 ? -1.713 8.417 -10.341 1.00 98.12 173 ASN A N 1
ATOM 1415 C CA . ASN A 1 173 ? -2.924 9.109 -10.782 1.00 98.12 173 ASN A CA 1
ATOM 1416 C C . ASN A 1 173 ? -2.804 10.628 -10.626 1.00 98.12 173 ASN A C 1
ATOM 1418 O O . ASN A 1 173 ? -3.089 11.351 -11.579 1.00 98.12 173 ASN A O 1
ATOM 1422 N N . ASN A 1 174 ? -2.306 11.105 -9.484 1.00 97.38 174 ASN A N 1
ATOM 1423 C CA . ASN A 1 174 ? -2.108 12.528 -9.229 1.00 97.38 174 ASN A CA 1
ATOM 1424 C C . ASN A 1 174 ? -1.102 13.161 -10.202 1.00 97.38 174 ASN A C 1
ATOM 1426 O O . ASN A 1 174 ? -1.360 14.240 -10.730 1.00 97.38 174 ASN A O 1
ATOM 1430 N N . ILE A 1 175 ? 0.030 12.499 -10.476 1.00 97.19 175 ILE A N 1
ATOM 1431 C CA . ILE A 1 175 ? 1.037 13.061 -11.385 1.00 97.19 175 ILE A CA 1
ATOM 1432 C C . ILE A 1 175 ? 0.611 12.972 -12.855 1.00 97.19 175 ILE A C 1
ATOM 1434 O O . ILE A 1 175 ? 0.846 13.924 -13.594 1.00 97.19 175 ILE A O 1
ATOM 1438 N N . SER A 1 176 ? -0.018 11.869 -13.287 1.00 98.19 176 SER A N 1
ATOM 1439 C CA . SER A 1 176 ? -0.370 11.661 -14.701 1.00 98.19 176 SER A CA 1
ATOM 1440 C C . SER A 1 176 ? -1.688 12.311 -15.123 1.00 98.19 176 SER A C 1
ATOM 1442 O O . SER A 1 176 ? -1.888 12.588 -16.304 1.00 98.19 176 SER A O 1
ATOM 1444 N N . GLY A 1 177 ? -2.624 12.493 -14.186 1.00 98.12 177 GLY A N 1
ATOM 1445 C CA . GLY A 1 177 ? -3.991 12.927 -14.474 1.00 98.12 177 GLY A CA 1
ATOM 1446 C C . GLY A 1 177 ? -4.827 11.920 -15.279 1.00 98.12 177 GLY A C 1
ATOM 1447 O O . GLY A 1 177 ? -5.926 12.261 -15.724 1.00 98.12 177 GLY A O 1
ATOM 1448 N N . ILE A 1 178 ? -4.340 10.692 -15.495 1.00 98.56 178 ILE A N 1
ATOM 1449 C CA . ILE A 1 178 ? -5.045 9.656 -16.262 1.00 98.56 178 ILE A CA 1
ATOM 1450 C C . ILE A 1 178 ? -5.890 8.818 -15.303 1.00 98.56 178 ILE A C 1
ATOM 1452 O O . ILE A 1 178 ? -5.380 8.237 -14.353 1.00 98.56 178 ILE A O 1
ATOM 1456 N N . LEU A 1 179 ? -7.199 8.751 -15.546 1.00 98.25 179 LEU A N 1
ATOM 1457 C CA . LEU A 1 179 ? -8.119 7.980 -14.709 1.00 98.25 179 LEU A CA 1
ATOM 1458 C C . LEU A 1 179 ? -7.941 6.471 -14.920 1.00 98.25 179 LEU A C 1
ATOM 1460 O O . LEU A 1 179 ? -7.747 6.022 -16.048 1.00 98.25 179 LEU A O 1
ATOM 1464 N N . ASP A 1 180 ? -8.087 5.698 -13.841 1.00 98.44 180 ASP A N 1
ATOM 1465 C CA . ASP A 1 180 ? -8.229 4.240 -13.915 1.00 98.44 180 ASP A CA 1
ATOM 1466 C C . ASP A 1 180 ? -9.481 3.877 -14.720 1.00 98.44 180 ASP A C 1
ATOM 1468 O O . ASP A 1 180 ? -10.590 4.295 -14.375 1.00 98.44 180 ASP A O 1
ATOM 1472 N N . GLU A 1 181 ? -9.321 3.077 -15.774 1.00 97.75 181 GLU A N 1
ATOM 1473 C CA . GLU A 1 181 ? -10.417 2.632 -16.644 1.00 97.75 181 GLU A CA 1
ATOM 1474 C C . GLU A 1 181 ? -11.486 1.845 -15.865 1.00 97.75 181 GLU A C 1
ATOM 1476 O O . GLU A 1 181 ? -12.671 1.908 -16.201 1.00 97.75 181 GLU A O 1
ATOM 1481 N N . ALA A 1 182 ? -11.090 1.142 -14.798 1.00 96.19 182 ALA A N 1
ATOM 1482 C CA . ALA A 1 182 ? -12.009 0.441 -13.900 1.00 96.19 182 ALA A CA 1
ATOM 1483 C C . ALA A 1 182 ? -12.628 1.358 -12.825 1.00 96.19 182 ALA A C 1
ATOM 1485 O O . ALA A 1 182 ? -13.559 0.954 -12.127 1.00 96.19 182 ALA A O 1
ATOM 1486 N N . GLY A 1 183 ? -12.140 2.595 -12.696 1.00 97.06 183 GLY A N 1
ATOM 1487 C CA . GLY A 1 183 ? -12.657 3.605 -11.780 1.00 97.06 183 GLY A CA 1
ATOM 1488 C C . GLY A 1 183 ? -12.506 3.254 -10.300 1.00 97.06 183 GLY A C 1
ATOM 1489 O O . GLY A 1 183 ? -13.410 3.607 -9.536 1.00 97.06 183 GLY A O 1
ATOM 1490 N N . ARG A 1 184 ? -11.429 2.556 -9.912 1.00 97.06 184 ARG A N 1
ATOM 1491 C CA . ARG A 1 184 ? -11.150 2.144 -8.523 1.00 97.06 184 ARG A CA 1
ATOM 1492 C C . ARG A 1 184 ? -10.216 3.109 -7.789 1.00 97.06 184 ARG A C 1
ATOM 1494 O O . ARG A 1 184 ? -10.434 3.376 -6.614 1.00 97.06 184 ARG A O 1
ATOM 1501 N N . VAL A 1 185 ? -9.194 3.637 -8.466 1.00 97.44 185 VAL A N 1
ATOM 1502 C CA . VAL A 1 185 ? -8.193 4.527 -7.840 1.00 97.44 185 VAL A CA 1
ATOM 1503 C C . VAL A 1 185 ? -8.861 5.780 -7.267 1.00 97.44 185 VAL A C 1
ATOM 1505 O O . VAL A 1 185 ? -9.656 6.426 -7.953 1.00 97.44 185 VAL A O 1
ATOM 1508 N N . GLY A 1 186 ? -8.571 6.089 -5.998 1.00 93.62 186 GLY A N 1
ATOM 1509 C CA . GLY A 1 186 ? -9.193 7.187 -5.251 1.00 93.62 186 GLY A CA 1
ATOM 1510 C C . GLY A 1 186 ? -10.690 7.005 -4.970 1.00 93.62 186 GLY A C 1
ATOM 1511 O O . GLY A 1 186 ? -11.368 7.964 -4.605 1.00 93.62 186 GLY A O 1
ATOM 1512 N N . ARG A 1 187 ? 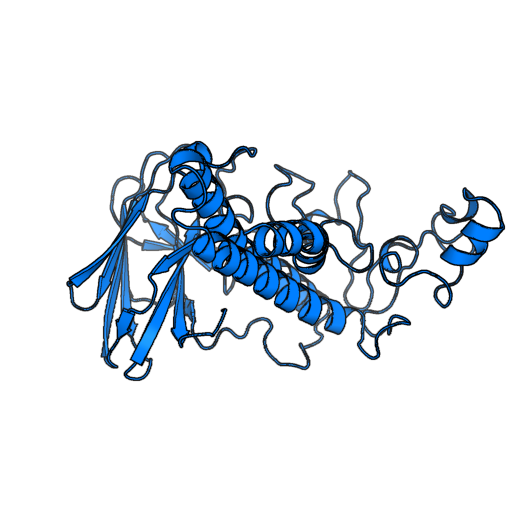-11.251 5.807 -5.182 1.00 95.12 187 ARG A N 1
ATOM 1513 C CA . ARG A 1 187 ? -12.680 5.519 -5.006 1.00 95.12 187 ARG A CA 1
ATOM 1514 C C . ARG A 1 187 ? -12.862 4.286 -4.135 1.00 95.12 187 ARG A C 1
ATOM 1516 O O . ARG A 1 187 ? -12.921 3.167 -4.634 1.00 95.12 187 ARG A O 1
ATOM 1523 N N . HIS A 1 188 ? -13.045 4.521 -2.840 1.00 95.50 188 HIS A N 1
ATOM 1524 C CA . HIS A 1 188 ? -13.229 3.478 -1.832 1.00 95.50 188 HIS A CA 1
ATOM 1525 C C . HIS A 1 188 ? -14.666 3.507 -1.282 1.00 95.50 188 HIS A C 1
ATOM 1527 O O . HIS A 1 188 ? -14.919 4.111 -0.244 1.00 95.50 188 HIS A O 1
ATOM 1533 N N . PRO A 1 189 ? -15.650 2.878 -1.961 1.00 95.81 189 PRO A N 1
ATOM 1534 C CA . PRO A 1 189 ? -17.071 3.046 -1.629 1.00 95.81 189 PRO A CA 1
ATOM 1535 C C . PRO A 1 189 ? -17.473 2.486 -0.258 1.00 95.81 189 PRO A C 1
ATOM 1537 O O . PRO A 1 189 ? -18.578 2.744 0.211 1.00 95.81 189 PRO A O 1
ATOM 1540 N N . TRP A 1 190 ? -16.583 1.714 0.361 1.00 97.25 190 TRP A N 1
ATOM 1541 C CA . TRP A 1 190 ? -16.771 1.083 1.659 1.00 97.25 190 TRP A CA 1
ATOM 1542 C C . TRP A 1 190 ? -15.965 1.749 2.776 1.00 97.25 190 TRP A C 1
ATOM 1544 O O . TRP A 1 190 ? -16.089 1.317 3.921 1.00 97.25 190 TRP A O 1
ATOM 1554 N N . ARG A 1 191 ? -15.148 2.768 2.469 1.00 97.56 191 ARG A N 1
ATOM 1555 C CA . ARG A 1 191 ? -14.411 3.546 3.471 1.00 97.56 191 ARG A CA 1
ATOM 1556 C C . ARG A 1 191 ? -15.249 4.705 3.984 1.00 97.56 191 ARG A C 1
ATOM 1558 O O . ARG A 1 191 ? -16.024 5.312 3.252 1.00 97.56 191 ARG A O 1
ATOM 1565 N N . ILE A 1 192 ? -15.059 4.986 5.261 1.00 98.25 192 ILE A N 1
ATOM 1566 C CA . ILE A 1 192 ? -15.436 6.226 5.920 1.00 98.25 192 ILE A CA 1
ATOM 1567 C C . ILE A 1 192 ? -14.129 6.824 6.420 1.00 98.25 192 ILE A C 1
ATOM 1569 O O . ILE A 1 192 ? -13.449 6.193 7.239 1.00 98.25 192 ILE A O 1
ATOM 1573 N N . GLU A 1 193 ? -13.792 8.006 5.922 1.00 98.31 193 GLU A N 1
ATOM 1574 C CA . GLU A 1 193 ? -12.575 8.704 6.321 1.00 98.31 193 GLU A CA 1
ATOM 1575 C C . GLU A 1 193 ? -12.674 9.146 7.782 1.00 98.31 193 GLU A C 1
ATOM 1577 O O . GLU A 1 193 ? -13.742 9.561 8.256 1.00 98.31 193 GLU A O 1
ATOM 1582 N N . ALA A 1 194 ? -11.583 9.014 8.535 1.00 98.44 194 ALA A N 1
ATOM 1583 C CA . ALA A 1 194 ? -11.605 9.313 9.960 1.00 98.44 194 ALA A CA 1
ATOM 1584 C C . ALA A 1 194 ? -11.848 10.810 10.211 1.00 98.44 194 ALA A C 1
ATOM 1586 O O . ALA A 1 194 ? -12.537 11.161 11.170 1.00 98.44 194 ALA A O 1
ATOM 1587 N N . GLU A 1 195 ? -11.374 11.690 9.327 1.00 98.12 195 GLU A N 1
ATOM 1588 C CA . GLU A 1 195 ? -11.625 13.133 9.372 1.00 98.12 195 GLU A CA 1
ATOM 1589 C C . GLU A 1 195 ? -13.080 13.534 9.088 1.00 98.12 195 GLU A C 1
ATOM 1591 O O . GLU A 1 195 ? -13.475 14.657 9.410 1.00 98.12 195 GLU A O 1
ATOM 1596 N N . GLU A 1 196 ? -13.893 12.639 8.522 1.00 97.88 196 GLU A N 1
ATOM 1597 C CA . GLU A 1 196 ? -15.326 12.867 8.291 1.00 97.88 196 GLU A CA 1
ATOM 1598 C C . GLU A 1 196 ? -16.200 12.401 9.471 1.00 97.88 196 GLU A C 1
ATOM 1600 O O . GLU A 1 196 ? -17.411 12.648 9.499 1.00 97.88 196 GLU A O 1
ATOM 1605 N N . MET A 1 197 ? -15.606 11.741 10.470 1.00 98.56 197 MET A N 1
ATOM 1606 C CA . MET A 1 197 ? -16.309 11.276 11.665 1.00 98.56 197 MET A CA 1
ATOM 1607 C C . MET A 1 197 ? -16.560 12.403 12.676 1.00 98.56 197 MET A C 1
ATOM 1609 O O . MET A 1 197 ? -15.947 13.470 12.654 1.00 98.56 197 MET A O 1
ATOM 1613 N N . HIS A 1 198 ? -17.451 12.158 13.638 1.00 98.69 198 HIS A N 1
ATOM 1614 C CA . HIS A 1 198 ? -17.553 13.010 14.817 1.00 98.69 198 HIS A CA 1
ATOM 1615 C C . HIS A 1 198 ? -16.376 12.738 15.761 1.00 98.69 198 HIS A C 1
ATOM 1617 O O . HIS A 1 198 ? -16.248 11.629 16.291 1.00 98.69 198 HIS A O 1
ATOM 1623 N N . LEU A 1 199 ? -15.545 13.761 15.965 1.00 98.75 199 LEU A N 1
ATOM 1624 C CA . LEU A 1 199 ? -14.312 13.694 16.745 1.00 98.75 199 LEU A CA 1
ATOM 1625 C C . LEU A 1 199 ? -14.480 14.331 18.129 1.00 98.75 199 LEU A C 1
ATOM 1627 O O . LEU A 1 199 ? -14.916 15.477 18.247 1.00 98.75 199 LEU A O 1
ATOM 1631 N N . ASP A 1 200 ? -14.059 13.606 19.162 1.00 98.44 200 ASP A N 1
ATOM 1632 C CA . ASP A 1 200 ? -13.874 14.104 20.528 1.00 98.44 200 ASP A CA 1
ATOM 1633 C C . ASP A 1 200 ? -12.452 13.765 20.993 1.00 98.44 200 ASP A C 1
ATOM 1635 O O . ASP A 1 200 ? -12.084 12.596 21.061 1.00 98.44 200 ASP A O 1
ATOM 1639 N N . GLY A 1 201 ? -11.613 14.769 21.252 1.00 98.12 201 GLY A N 1
ATOM 1640 C CA . GLY A 1 201 ? -10.201 14.572 21.622 1.00 98.12 201 GLY A CA 1
ATOM 1641 C C . GLY A 1 201 ? -9.265 14.134 20.481 1.00 98.12 201 GLY A C 1
ATOM 1642 O O . GLY A 1 201 ? -8.075 13.950 20.725 1.00 98.12 201 GLY A O 1
ATOM 1643 N N . TYR A 1 202 ? -9.774 13.995 19.254 1.00 98.56 202 TYR A N 1
ATOM 1644 C CA . TYR A 1 202 ? -8.996 13.848 18.018 1.00 98.56 202 TYR A CA 1
ATOM 1645 C C . TYR A 1 202 ? -8.938 15.176 17.247 1.00 98.56 202 TYR A C 1
ATOM 1647 O O . TYR A 1 202 ? -9.897 15.946 17.264 1.00 98.56 202 TYR A O 1
ATOM 1655 N N . GLU A 1 203 ? -7.833 15.422 16.548 1.00 98.31 203 GLU A N 1
ATOM 1656 C CA . GLU A 1 203 ? -7.608 16.573 15.668 1.00 98.31 203 GLU A CA 1
ATOM 1657 C C . GLU A 1 203 ? -7.106 16.112 14.298 1.00 98.31 203 GLU A C 1
ATOM 1659 O O . GLU A 1 203 ? -6.511 15.043 14.172 1.00 98.31 203 GLU A O 1
ATOM 1664 N N . LEU A 1 204 ? -7.342 16.932 13.271 1.00 98.38 204 LEU A N 1
ATOM 1665 C CA . LEU A 1 204 ? -6.897 16.645 11.910 1.00 98.38 204 LEU A CA 1
ATOM 1666 C C . LEU A 1 204 ? -5.378 16.778 11.787 1.00 98.38 204 LEU A C 1
ATOM 1668 O O . LEU A 1 204 ? -4.779 17.721 12.309 1.00 98.38 204 LEU A O 1
ATOM 1672 N N . TYR A 1 205 ? -4.776 15.880 11.019 1.00 97.88 205 TYR A N 1
ATOM 1673 C CA . TYR A 1 205 ? -3.357 15.878 10.705 1.00 97.88 205 TYR A CA 1
ATOM 1674 C C . TYR A 1 205 ? -3.160 15.692 9.203 1.00 97.88 205 TYR A C 1
ATOM 1676 O O . TYR A 1 205 ? -3.520 14.663 8.640 1.00 97.88 205 TYR A O 1
ATOM 1684 N N . THR A 1 206 ? -2.564 16.681 8.542 1.00 97.62 206 THR A N 1
ATOM 1685 C CA . THR A 1 206 ? -2.187 16.557 7.129 1.00 97.62 206 THR A CA 1
ATOM 1686 C C . THR A 1 206 ? -0.956 15.669 7.013 1.00 97.62 206 THR A C 1
ATOM 1688 O O . THR A 1 206 ? 0.121 16.027 7.496 1.00 97.62 206 THR A O 1
ATOM 1691 N N . VAL A 1 207 ? -1.117 14.515 6.372 1.00 97.31 207 VAL A N 1
ATOM 1692 C CA . VAL A 1 207 ? -0.065 13.506 6.248 1.00 97.31 207 VAL A CA 1
ATOM 1693 C C . VAL A 1 207 ? 0.888 13.866 5.107 1.00 97.31 207 VAL A C 1
ATOM 1695 O O . VAL A 1 207 ? 0.492 14.413 4.078 1.00 97.31 207 VAL A O 1
ATOM 1698 N N . SER A 1 208 ? 2.177 13.591 5.310 1.00 94.44 208 SER A N 1
ATOM 1699 C CA . SER A 1 208 ? 3.229 13.805 4.318 1.00 94.44 208 SER A CA 1
ATOM 1700 C C . SER A 1 208 ? 4.187 12.607 4.325 1.00 94.44 208 SER A C 1
ATOM 1702 O O . SER A 1 208 ? 4.817 12.378 5.358 1.00 94.44 208 SER A O 1
ATOM 1704 N N . PRO A 1 209 ? 4.377 11.900 3.195 1.00 95.31 209 PRO A N 1
ATOM 1705 C CA . PRO A 1 209 ? 3.819 12.207 1.875 1.00 95.31 209 PRO A CA 1
ATOM 1706 C C . PRO A 1 209 ? 2.300 11.961 1.802 1.00 95.31 209 PRO A C 1
ATOM 1708 O O . PRO A 1 209 ? 1.764 11.127 2.524 1.00 95.31 209 PRO A O 1
ATOM 1711 N N . PHE A 1 210 ? 1.602 12.744 0.971 1.00 96.31 210 PHE A N 1
ATOM 1712 C CA . PHE A 1 210 ? 0.134 12.843 0.986 1.00 96.31 210 PHE A CA 1
ATOM 1713 C C . PHE A 1 210 ? -0.559 11.507 0.687 1.00 96.31 210 PHE A C 1
ATOM 1715 O O . PHE A 1 210 ? -1.630 11.226 1.209 1.00 96.31 210 PHE A O 1
ATOM 1722 N N . GLU A 1 211 ? 0.064 10.663 -0.130 1.00 95.31 211 GLU A N 1
ATOM 1723 C CA . GLU A 1 211 ? -0.457 9.362 -0.533 1.00 95.31 211 GLU A CA 1
ATOM 1724 C C . GLU A 1 211 ? -0.393 8.299 0.581 1.00 95.31 211 GLU A C 1
ATOM 1726 O O . GLU A 1 211 ? -0.836 7.175 0.361 1.00 95.31 211 GLU A O 1
ATOM 1731 N N . MET A 1 212 ? 0.146 8.631 1.764 1.00 96.38 212 MET A N 1
ATOM 1732 C CA . MET A 1 212 ? 0.180 7.742 2.939 1.00 96.38 212 MET A CA 1
ATOM 1733 C C . MET A 1 212 ? -1.075 7.812 3.805 1.00 96.38 212 MET A C 1
ATOM 1735 O O . MET A 1 212 ? -1.154 7.081 4.788 1.00 96.38 212 MET A O 1
ATOM 1739 N N . ALA A 1 213 ? -2.028 8.678 3.472 1.00 94.12 213 ALA A N 1
ATOM 1740 C CA . ALA A 1 213 ? -3.348 8.725 4.086 1.00 94.12 213 ALA A CA 1
ATOM 1741 C C . ALA A 1 213 ? -4.416 8.718 3.001 1.00 94.12 213 ALA A C 1
ATOM 1743 O O . ALA A 1 213 ? -4.256 9.358 1.948 1.00 94.12 213 ALA A O 1
ATOM 1744 N N . SER A 1 214 ? -5.520 8.032 3.266 1.00 85.88 214 SER A N 1
ATOM 1745 C CA . SER A 1 214 ? -6.717 8.190 2.454 1.00 85.88 214 SER A CA 1
ATOM 1746 C C . SER A 1 214 ? -7.130 9.664 2.531 1.00 85.88 214 SER A C 1
ATOM 1748 O O . SER A 1 214 ? -7.084 10.287 3.584 1.00 85.88 214 SER A O 1
ATOM 1750 N N . ASN A 1 215 ? -7.362 10.301 1.379 1.00 90.31 215 ASN A N 1
ATOM 1751 C CA . ASN A 1 215 ? -7.663 11.740 1.306 1.00 90.31 215 ASN A CA 1
ATOM 1752 C C . ASN A 1 215 ? -6.589 12.687 1.928 1.00 90.31 215 ASN A C 1
ATOM 1754 O O . ASN A 1 215 ? -6.860 13.849 2.243 1.00 90.31 215 ASN A O 1
ATOM 1758 N N . SER A 1 216 ? -5.331 12.229 2.040 1.00 94.62 216 SER A N 1
ATOM 1759 C CA . SER A 1 216 ? -4.169 13.004 2.535 1.00 94.62 216 SER A CA 1
ATOM 1760 C C . SER A 1 216 ? -4.243 13.486 3.990 1.00 94.62 216 SER A C 1
ATOM 1762 O O . SER A 1 216 ? -3.374 14.247 4.435 1.00 94.62 216 SER A O 1
ATOM 1764 N N . THR A 1 217 ? -5.260 13.068 4.740 1.00 97.62 217 THR A N 1
ATOM 1765 C CA . THR A 1 217 ? -5.526 13.539 6.098 1.00 97.62 217 THR A CA 1
ATOM 1766 C C . THR A 1 217 ? -5.771 12.344 7.002 1.00 97.62 217 THR A C 1
ATOM 1768 O O . THR A 1 217 ? -6.516 11.449 6.657 1.00 97.62 217 THR A O 1
ATOM 1771 N N . ALA A 1 218 ? -5.150 12.353 8.173 1.00 98.31 218 ALA A N 1
ATOM 1772 C CA . ALA A 1 218 ? -5.435 11.424 9.255 1.00 98.31 218 ALA A CA 1
ATOM 1773 C C . ALA A 1 218 ? -5.986 12.202 10.456 1.00 98.31 218 ALA A C 1
ATOM 1775 O O . ALA A 1 218 ? -6.018 13.439 10.466 1.00 98.31 218 ALA A O 1
ATOM 1776 N N . ILE A 1 219 ? -6.357 11.492 11.515 1.00 98.69 219 ILE A N 1
ATOM 1777 C CA . ILE A 1 219 ? -6.652 12.089 12.818 1.00 98.69 219 ILE A CA 1
ATOM 1778 C C . ILE A 1 219 ? -5.656 11.610 13.870 1.00 98.69 219 ILE A C 1
ATOM 1780 O O . ILE A 1 219 ? -5.254 10.449 13.876 1.00 98.69 219 ILE A O 1
ATOM 1784 N N . VAL A 1 220 ? -5.270 12.499 14.782 1.00 98.44 220 VAL A N 1
ATOM 1785 C CA . VAL A 1 220 ? -4.340 12.233 15.894 1.00 98.44 220 VAL A CA 1
ATOM 1786 C C . VAL A 1 220 ? -4.916 12.772 17.193 1.00 98.44 220 VAL A C 1
ATOM 1788 O O . VAL A 1 220 ? -5.667 13.748 17.183 1.00 98.44 220 VAL A O 1
ATOM 1791 N N . THR A 1 221 ? -4.638 12.139 18.328 1.00 98.31 221 THR A N 1
ATOM 1792 C CA . THR A 1 221 ? -5.136 12.645 19.614 1.00 98.31 221 THR A CA 1
ATOM 1793 C C . THR A 1 221 ? -4.573 14.038 19.878 1.00 98.31 221 THR A C 1
ATOM 1795 O O . THR A 1 221 ? -3.377 14.256 19.692 1.00 98.31 221 THR A O 1
ATOM 1798 N N . SER A 1 222 ? -5.404 14.959 20.370 1.00 96.50 222 SER A N 1
ATOM 1799 C CA . SER A 1 222 ? -5.034 16.367 20.604 1.00 96.50 222 SER A CA 1
ATOM 1800 C C . SER A 1 222 ? -3.905 16.553 21.624 1.00 96.50 222 SER A C 1
ATOM 1802 O O . SER A 1 222 ? -3.246 17.592 21.674 1.00 96.50 222 SER A O 1
ATOM 1804 N N . SER A 1 223 ? -3.659 15.543 22.461 1.00 94.19 223 SER A N 1
ATOM 1805 C CA . SER A 1 223 ? -2.488 15.479 23.325 1.00 94.19 223 SER A CA 1
ATOM 1806 C C . SER A 1 223 ? -2.105 14.035 23.620 1.00 94.19 223 SER A C 1
ATOM 1808 O O . SER A 1 223 ? -2.969 13.166 23.691 1.00 94.19 223 SER A O 1
ATOM 1810 N N . ASN A 1 224 ? -0.835 13.797 23.952 1.00 90.81 224 ASN A N 1
ATOM 1811 C CA . ASN A 1 224 ? -0.351 12.471 24.359 1.00 90.81 224 ASN A CA 1
ATOM 1812 C C . ASN A 1 224 ? -0.809 12.051 25.774 1.00 90.81 224 ASN A C 1
ATOM 1814 O O . ASN A 1 224 ? -0.325 11.060 26.316 1.00 90.81 224 ASN A O 1
ATOM 1818 N N . ALA A 1 225 ? -1.711 12.812 26.403 1.00 91.19 225 ALA A N 1
ATOM 1819 C CA . ALA A 1 225 ? -2.248 12.542 27.737 1.00 91.19 225 ALA A CA 1
ATOM 1820 C C . ALA A 1 225 ? -3.761 12.264 27.739 1.00 91.19 225 ALA A C 1
ATOM 1822 O O . ALA A 1 225 ? -4.311 11.887 28.776 1.00 91.19 225 ALA A O 1
ATOM 1823 N N . THR A 1 226 ? -4.445 12.461 26.611 1.00 93.44 226 THR A N 1
ATOM 1824 C CA . THR A 1 226 ? -5.905 12.361 26.509 1.00 93.44 226 THR A CA 1
ATOM 1825 C C . THR A 1 226 ? -6.289 11.426 25.375 1.00 93.44 226 THR A C 1
ATOM 1827 O O . THR A 1 226 ? -5.836 11.606 24.251 1.00 93.44 226 THR A O 1
ATOM 1830 N N . SER A 1 227 ? -7.148 10.445 25.657 1.00 97.75 227 SER A N 1
ATOM 1831 C CA . SER A 1 227 ? -7.733 9.612 24.604 1.00 97.75 227 SER A CA 1
ATOM 1832 C C . SER A 1 227 ? -8.586 10.451 23.648 1.00 97.75 227 SER A C 1
ATOM 1834 O O . SER A 1 227 ? -9.264 11.380 24.088 1.00 97.75 227 SER A O 1
ATOM 1836 N N . GLY A 1 228 ? -8.603 10.065 22.376 1.00 98.44 228 GLY A N 1
ATOM 1837 C CA . GLY A 1 228 ? -9.538 10.560 21.370 1.00 98.44 228 GLY A CA 1
ATOM 1838 C C . GLY A 1 228 ? -10.591 9.503 21.038 1.00 98.44 228 GLY A C 1
ATOM 1839 O O . GLY A 1 228 ? -10.350 8.307 21.199 1.00 98.44 228 GLY A O 1
ATOM 1840 N N . THR A 1 229 ? -11.769 9.922 20.588 1.00 98.69 229 THR A N 1
ATOM 1841 C CA . THR A 1 229 ? -12.829 9.058 20.056 1.00 98.69 229 THR A CA 1
ATOM 1842 C C . THR A 1 229 ? -13.321 9.605 18.722 1.00 98.69 229 THR A C 1
ATOM 1844 O O . THR A 1 229 ? -13.747 10.755 18.646 1.00 98.69 229 THR A O 1
ATOM 1847 N N . ALA A 1 230 ? -13.273 8.774 17.685 1.00 98.81 230 ALA A N 1
ATOM 1848 C CA . ALA A 1 230 ? -13.927 9.013 16.406 1.00 98.81 230 ALA A CA 1
ATOM 1849 C C . ALA A 1 230 ? -15.208 8.175 16.348 1.00 98.81 230 ALA A C 1
ATOM 1851 O O . ALA A 1 230 ? -15.201 6.992 16.706 1.00 98.81 230 ALA A O 1
ATOM 1852 N N . SER A 1 231 ? -16.324 8.786 15.961 1.00 98.75 231 SER A N 1
ATOM 1853 C CA . SER A 1 231 ? -17.636 8.138 15.979 1.00 98.75 231 SER A CA 1
ATOM 1854 C C . SER A 1 231 ? -18.472 8.474 14.755 1.00 98.75 231 SER A C 1
ATOM 1856 O O . SER A 1 231 ? -18.435 9.595 14.251 1.00 98.75 231 SER A O 1
ATOM 1858 N N . ILE A 1 232 ? -19.236 7.499 14.268 1.00 98.62 232 ILE A N 1
ATOM 1859 C CA . ILE A 1 232 ? -20.074 7.673 13.083 1.00 98.62 232 ILE A CA 1
ATOM 1860 C C . ILE A 1 232 ? -21.305 6.769 13.144 1.00 98.62 232 ILE A C 1
ATOM 1862 O O . ILE A 1 232 ? -21.256 5.651 13.662 1.00 98.62 232 ILE A O 1
ATOM 1866 N N . ILE A 1 233 ? -22.413 7.258 12.589 1.00 98.50 233 ILE A N 1
ATOM 1867 C CA . ILE A 1 233 ? -23.586 6.432 12.301 1.00 98.50 233 ILE A CA 1
ATOM 1868 C C . ILE A 1 233 ? -23.328 5.702 10.990 1.00 98.50 233 ILE A C 1
ATOM 1870 O O . ILE A 1 233 ? -23.131 6.336 9.954 1.00 98.50 233 ILE A O 1
ATOM 1874 N N . ILE A 1 234 ? -23.315 4.376 11.041 1.00 98.00 234 ILE A N 1
ATOM 1875 C CA . ILE A 1 234 ? -22.931 3.541 9.912 1.00 98.00 234 ILE A CA 1
ATOM 1876 C C . ILE A 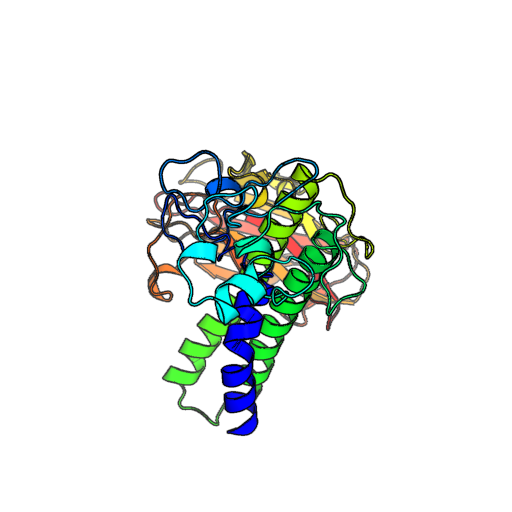1 234 ? -23.961 3.715 8.779 1.00 98.00 234 ILE A C 1
ATOM 1878 O O . ILE A 1 234 ? -25.143 3.413 8.981 1.00 98.00 234 ILE A O 1
ATOM 1882 N N . PRO A 1 235 ? -23.535 4.186 7.587 1.00 96.81 235 PRO A N 1
ATOM 1883 C CA . PRO A 1 235 ? -24.437 4.499 6.481 1.00 96.81 235 PRO A CA 1
ATOM 1884 C C . PRO A 1 235 ? -24.749 3.283 5.596 1.00 96.81 235 PRO A C 1
ATOM 1886 O O . PRO A 1 235 ? -25.540 3.394 4.663 1.00 96.81 235 PRO A O 1
ATOM 1889 N N . PHE A 1 236 ? -24.117 2.135 5.854 1.00 97.31 236 PHE A N 1
ATOM 1890 C CA . PHE A 1 236 ? -24.262 0.926 5.048 1.00 97.31 236 PHE A CA 1
ATOM 1891 C C . PHE A 1 236 ? -25.535 0.147 5.395 1.00 97.31 236 PHE A C 1
ATOM 1893 O O . PHE A 1 236 ? -26.110 0.303 6.472 1.00 97.31 236 PHE A O 1
ATOM 1900 N N . GLU A 1 237 ? -25.990 -0.669 4.449 1.00 97.62 237 GLU A N 1
ATOM 1901 C CA . GLU A 1 237 ? -27.161 -1.533 4.605 1.00 97.62 237 GLU A CA 1
ATOM 1902 C C . GLU A 1 237 ? -26.949 -2.623 5.668 1.00 97.62 237 GLU A C 1
ATOM 1904 O O . GLU A 1 237 ? -25.825 -2.951 6.056 1.00 97.62 237 GLU A O 1
ATOM 1909 N N . ASP A 1 238 ? -28.047 -3.232 6.112 1.00 98.06 238 ASP A N 1
ATOM 1910 C CA . ASP A 1 238 ? -27.998 -4.389 7.003 1.00 98.06 238 ASP A CA 1
ATOM 1911 C C . ASP A 1 238 ? -27.209 -5.539 6.362 1.00 98.06 238 ASP A C 1
ATOM 1913 O O . ASP A 1 238 ? -27.509 -5.996 5.254 1.00 98.06 238 ASP A O 1
ATOM 1917 N N . GLY A 1 239 ? -26.227 -6.078 7.083 1.00 97.06 239 GLY A N 1
ATOM 1918 C CA . GLY A 1 239 ? -25.361 -7.090 6.501 1.00 97.06 239 GLY A CA 1
ATOM 1919 C C . GLY A 1 239 ? -24.303 -7.658 7.430 1.00 97.06 239 GLY A C 1
ATOM 1920 O O . GLY A 1 239 ? -24.289 -7.456 8.647 1.00 97.06 239 GLY A O 1
ATOM 1921 N N . LYS A 1 240 ? -23.418 -8.442 6.818 1.00 97.38 240 LYS A N 1
ATOM 1922 C CA . LYS A 1 240 ? -22.194 -8.941 7.437 1.00 97.38 240 LYS A CA 1
ATOM 1923 C C . LYS A 1 240 ? -21.009 -8.358 6.694 1.00 97.38 240 LYS A C 1
ATOM 1925 O O . LYS A 1 240 ? -20.956 -8.469 5.469 1.00 97.38 240 LYS A O 1
ATOM 1930 N N . TYR A 1 241 ? -20.093 -7.788 7.460 1.00 98.00 241 TYR A N 1
ATOM 1931 C CA . TYR A 1 241 ? -18.946 -7.063 6.950 1.00 98.00 241 TYR A CA 1
ATOM 1932 C C . TYR A 1 241 ? -17.665 -7.544 7.616 1.00 98.00 241 TYR A C 1
ATOM 1934 O O . TYR A 1 241 ? -17.655 -7.874 8.806 1.00 98.00 241 TYR A O 1
ATOM 1942 N N . ASP A 1 242 ? -16.582 -7.524 6.857 1.00 97.38 242 ASP A N 1
ATOM 1943 C CA . ASP A 1 242 ? -15.242 -7.444 7.409 1.00 97.38 242 ASP A CA 1
ATOM 1944 C C . ASP A 1 242 ? -14.948 -5.959 7.658 1.00 97.38 242 ASP A C 1
ATOM 1946 O O . ASP A 1 242 ? -14.949 -5.144 6.736 1.00 97.38 242 ASP A O 1
ATOM 1950 N N . ILE A 1 243 ? -14.771 -5.589 8.926 1.00 98.06 243 ILE A N 1
ATOM 1951 C CA . ILE A 1 243 ? -14.520 -4.205 9.334 1.00 98.06 243 ILE A CA 1
ATOM 1952 C C . ILE A 1 243 ? -13.018 -4.026 9.494 1.00 98.06 243 ILE A C 1
ATOM 1954 O O . ILE A 1 243 ? -12.425 -4.601 10.410 1.00 98.06 243 ILE A O 1
ATOM 1958 N N . ALA A 1 244 ? -12.409 -3.238 8.617 1.00 98.12 244 ALA A N 1
ATOM 1959 C CA . ALA A 1 244 ? -10.993 -2.910 8.678 1.00 98.12 244 ALA A CA 1
ATOM 1960 C C . ALA A 1 244 ? -10.786 -1.478 9.174 1.00 98.12 244 ALA A C 1
ATOM 1962 O O . ALA A 1 244 ? -11.512 -0.578 8.770 1.00 98.12 244 ALA A O 1
ATOM 1963 N N . ILE A 1 245 ? -9.793 -1.260 10.028 1.00 98.69 245 ILE A N 1
ATOM 1964 C CA . ILE A 1 245 ? -9.440 0.066 10.548 1.00 98.69 245 ILE A CA 1
ATOM 1965 C C . ILE A 1 245 ? -8.008 0.359 10.114 1.00 98.69 245 ILE A C 1
ATOM 1967 O O . ILE A 1 245 ? -7.103 -0.409 10.456 1.00 98.69 245 ILE A O 1
ATOM 1971 N N . GLY A 1 246 ? -7.833 1.422 9.330 1.00 98.44 246 GLY A N 1
ATOM 1972 C CA . GLY A 1 246 ? -6.534 1.968 8.949 1.00 98.44 246 GLY A CA 1
ATOM 1973 C C . GLY A 1 246 ? -5.992 2.845 10.071 1.00 98.44 246 GLY A C 1
ATOM 1974 O O . GLY A 1 246 ? -6.691 3.732 10.565 1.00 98.44 246 GLY A O 1
ATOM 1975 N N . TYR A 1 247 ? -4.772 2.563 10.506 1.00 98.56 247 TYR A N 1
ATOM 1976 C CA . TYR A 1 247 ? -4.098 3.284 11.582 1.00 98.56 247 TYR A CA 1
ATOM 1977 C C . TYR A 1 247 ? -2.591 3.309 11.326 1.00 98.56 247 TYR A C 1
ATOM 1979 O O . TYR A 1 247 ? -2.103 2.656 10.403 1.00 98.56 247 TYR A O 1
ATOM 1987 N N . TYR A 1 248 ? -1.850 4.050 12.144 1.00 98.12 248 TYR A N 1
ATOM 1988 C CA . TYR A 1 248 ? -0.390 4.060 12.081 1.00 98.12 248 TYR A CA 1
ATOM 1989 C C . TYR A 1 248 ? 0.170 3.591 13.413 1.00 98.12 248 TYR A C 1
ATOM 1991 O O . TYR A 1 248 ? -0.302 4.021 14.463 1.00 98.12 248 TYR A O 1
ATOM 1999 N N . ASP A 1 249 ? 1.160 2.713 13.341 1.00 97.06 249 ASP A N 1
ATOM 2000 C CA . ASP A 1 249 ? 1.874 2.169 14.488 1.00 97.06 249 ASP A CA 1
ATOM 2001 C C . ASP A 1 249 ? 3.258 2.817 14.572 1.00 97.06 249 ASP A C 1
ATOM 2003 O O . ASP A 1 249 ? 4.156 2.498 13.783 1.00 97.06 249 ASP A O 1
ATOM 2007 N N . LEU A 1 250 ? 3.390 3.824 15.437 1.00 95.69 250 LEU A N 1
ATOM 2008 C CA . LEU A 1 250 ? 4.593 4.652 15.503 1.00 95.69 250 LEU A CA 1
ATOM 2009 C C . LEU A 1 250 ? 5.549 4.111 16.553 1.00 95.69 250 LEU A C 1
ATOM 2011 O O . LEU A 1 250 ? 5.191 3.870 17.701 1.00 95.69 250 LEU A O 1
ATOM 2015 N N . PHE A 1 251 ? 6.826 4.091 16.198 1.00 91.50 251 PHE A N 1
ATOM 2016 C CA . PHE A 1 251 ? 7.877 3.741 17.133 1.00 91.50 251 PHE A CA 1
ATOM 2017 C C . PHE A 1 251 ? 7.956 4.689 18.338 1.00 91.50 251 PHE A C 1
ATOM 2019 O O . PHE A 1 251 ? 7.722 5.892 18.218 1.00 91.50 251 PHE A O 1
ATOM 2026 N N . ASP A 1 252 ? 8.428 4.159 19.474 1.00 88.88 252 ASP A N 1
ATOM 2027 C CA . ASP A 1 252 ? 8.609 4.883 20.747 1.00 88.88 252 ASP A CA 1
ATOM 2028 C C . ASP A 1 252 ? 7.268 5.286 21.408 1.00 88.88 252 ASP A C 1
ATOM 2030 O O . ASP A 1 252 ? 7.175 6.227 22.206 1.00 88.88 252 ASP A O 1
ATOM 2034 N N . GLY A 1 253 ? 6.222 4.523 21.089 1.00 92.56 253 GLY A N 1
ATOM 2035 C CA . GLY A 1 253 ? 4.919 4.491 21.736 1.00 92.56 253 GLY A CA 1
ATOM 2036 C C . GLY A 1 253 ? 4.299 3.100 21.600 1.00 92.56 253 GLY A C 1
ATOM 2037 O O . GLY A 1 253 ? 4.807 2.266 20.863 1.00 92.56 253 GLY A O 1
ATOM 2038 N N . LYS A 1 254 ? 3.270 2.835 22.409 1.00 96.25 254 LYS A N 1
ATOM 2039 C CA . LYS A 1 254 ? 2.370 1.679 22.279 1.00 96.25 254 LYS A CA 1
ATOM 2040 C C . LYS A 1 254 ? 0.934 2.123 22.467 1.00 96.25 254 LYS A C 1
ATOM 2042 O O . LYS A 1 254 ? 0.314 1.857 23.509 1.00 96.25 254 LYS A O 1
ATOM 2047 N N . ALA A 1 255 ? 0.450 2.933 21.533 1.00 98.12 255 ALA A N 1
ATOM 2048 C CA . ALA A 1 255 ? -0.917 3.416 21.555 1.00 98.12 255 ALA A CA 1
ATOM 2049 C C . ALA A 1 255 ? -1.891 2.236 21.515 1.00 98.12 255 ALA A C 1
ATOM 2051 O O . ALA A 1 255 ? -1.598 1.152 21.013 1.00 98.12 255 ALA A O 1
ATOM 2052 N N . GLN A 1 256 ? -3.057 2.437 22.114 1.00 98.44 256 GLN A N 1
ATOM 2053 C CA . GLN A 1 256 ? -4.082 1.406 22.206 1.00 98.44 256 GLN A CA 1
ATOM 2054 C C . GLN A 1 256 ? -5.366 1.915 21.600 1.00 98.44 256 GLN A C 1
ATOM 2056 O O . GLN A 1 256 ? -5.779 3.040 21.880 1.00 98.44 256 GLN A O 1
ATOM 2061 N N . TRP A 1 257 ? -6.043 1.058 20.855 1.00 98.75 257 TRP A N 1
ATOM 2062 C CA . TRP A 1 257 ? -7.345 1.368 20.301 1.00 98.75 257 TRP A CA 1
ATOM 2063 C C . TRP A 1 257 ? -8.385 0.356 20.752 1.00 98.75 257 TRP A C 1
ATOM 2065 O O . TRP A 1 257 ? -8.108 -0.829 20.942 1.00 98.75 257 TRP A O 1
ATOM 2075 N N . GLU A 1 258 ? -9.609 0.838 20.900 1.00 98.62 258 GLU A N 1
ATOM 2076 C CA . GLU A 1 258 ? -10.794 0.033 21.149 1.00 98.62 258 GLU A CA 1
ATOM 2077 C C . GLU A 1 258 ? -11.886 0.450 20.166 1.00 98.62 258 GLU A C 1
ATOM 2079 O O . GLU A 1 258 ? -12.223 1.630 20.061 1.00 98.62 258 GLU A O 1
ATOM 2084 N N . ALA A 1 259 ? -12.458 -0.525 19.464 1.00 98.62 259 ALA A N 1
ATOM 2085 C CA . ALA A 1 259 ? -13.594 -0.316 18.581 1.00 98.62 259 ALA A CA 1
ATOM 2086 C C . ALA A 1 259 ? -14.863 -0.922 19.191 1.00 98.62 259 ALA A C 1
ATOM 2088 O O . ALA A 1 259 ? -14.845 -2.031 19.738 1.00 98.62 259 ALA A O 1
ATOM 2089 N N . THR A 1 260 ? -15.990 -0.222 19.065 1.00 98.62 260 THR A N 1
ATOM 2090 C CA . THR A 1 260 ? -17.305 -0.687 19.528 1.00 98.62 260 THR A CA 1
ATOM 2091 C C . THR A 1 260 ? -18.395 -0.375 18.507 1.00 98.62 260 THR A C 1
ATOM 2093 O O . THR A 1 260 ? -18.312 0.629 17.804 1.00 98.62 260 THR A O 1
ATOM 2096 N N . ILE A 1 261 ? -19.430 -1.216 18.457 1.00 98.31 261 ILE A N 1
ATOM 2097 C CA . ILE A 1 261 ? -20.674 -0.957 17.722 1.00 98.31 261 ILE A CA 1
ATOM 2098 C C . ILE A 1 261 ? -21.829 -0.972 18.720 1.00 98.31 261 ILE A C 1
ATOM 2100 O O . ILE A 1 261 ? -22.020 -1.968 19.422 1.00 98.31 261 ILE A O 1
ATOM 2104 N N . ASN A 1 262 ? -22.591 0.120 18.822 1.00 96.62 262 ASN A N 1
ATOM 2105 C CA . ASN A 1 262 ? -23.663 0.294 19.815 1.00 96.62 262 ASN A CA 1
ATOM 2106 C C . ASN A 1 262 ? -23.208 -0.031 21.254 1.00 96.62 262 ASN A C 1
ATOM 2108 O O . ASN A 1 262 ? -23.912 -0.701 22.014 1.00 96.62 262 ASN A O 1
ATOM 2112 N N . ASN A 1 263 ? -22.000 0.412 21.621 1.00 93.19 263 ASN A N 1
ATOM 2113 C CA . ASN A 1 263 ? -21.325 0.129 22.899 1.00 93.19 263 ASN A CA 1
ATOM 2114 C C . ASN A 1 263 ? -20.997 -1.355 23.157 1.00 93.19 263 ASN A C 1
ATOM 2116 O O . ASN A 1 263 ? -20.561 -1.710 24.253 1.00 93.19 263 ASN A O 1
ATOM 2120 N N . LYS A 1 264 ? -21.186 -2.242 22.175 1.00 96.25 264 LYS A N 1
ATOM 2121 C CA . LYS A 1 264 ? -20.680 -3.613 22.228 1.00 96.25 264 LYS A CA 1
ATOM 2122 C C . LYS A 1 264 ? -19.273 -3.640 21.647 1.00 96.25 264 LYS A C 1
ATOM 2124 O O . LYS A 1 264 ? -19.063 -3.194 20.522 1.00 96.25 264 LYS A O 1
ATOM 2129 N N . GLN A 1 265 ? -18.330 -4.200 22.398 1.00 96.00 265 GLN A N 1
ATOM 2130 C CA . GLN A 1 265 ? -16.944 -4.316 21.961 1.00 96.00 265 GLN A CA 1
ATOM 2131 C C . GLN A 1 265 ? -16.840 -5.115 20.655 1.00 96.00 265 GLN A C 1
ATOM 2133 O O . GLN A 1 265 ? -17.330 -6.246 20.564 1.00 96.00 265 GLN A O 1
ATOM 2138 N N . LEU A 1 266 ? -16.209 -4.496 19.657 1.00 96.44 266 LEU A N 1
ATOM 2139 C CA . LEU A 1 266 ? -15.780 -5.128 18.414 1.00 96.44 266 LEU A CA 1
ATOM 2140 C C . LEU A 1 266 ? -14.404 -5.774 18.616 1.00 96.44 266 LEU A C 1
ATOM 2142 O O . LEU A 1 266 ? -14.217 -6.947 18.300 1.00 96.44 266 LEU A O 1
ATOM 2146 N N . GLY A 1 267 ? -13.477 -5.027 19.215 1.00 97.50 267 GLY A N 1
ATOM 2147 C CA . GLY A 1 267 ? -12.152 -5.504 19.596 1.00 97.50 267 GLY A CA 1
ATOM 2148 C C . GLY A 1 267 ? -11.269 -4.382 20.133 1.00 97.50 267 GLY A C 1
ATOM 2149 O O . GLY A 1 267 ? -11.668 -3.219 20.151 1.00 97.50 267 GLY A O 1
ATOM 2150 N N . SER A 1 268 ? -10.071 -4.745 20.578 1.00 98.19 268 SER A N 1
ATOM 2151 C CA . SER A 1 268 ? -9.029 -3.815 21.016 1.00 98.19 268 SER A CA 1
ATOM 2152 C C . SER A 1 268 ? -7.663 -4.311 20.560 1.00 98.19 268 SER A C 1
ATOM 2154 O O . SER A 1 268 ? -7.449 -5.526 20.515 1.00 98.19 268 SER A O 1
ATOM 2156 N N . TRP A 1 269 ? -6.754 -3.397 20.244 1.00 98.12 269 TRP A N 1
ATOM 2157 C CA . TRP A 1 269 ? -5.395 -3.716 19.808 1.00 98.12 269 TRP A CA 1
ATOM 2158 C C . TRP A 1 269 ? -4.396 -2.661 20.283 1.00 98.12 269 TRP A C 1
ATOM 2160 O O . TRP A 1 269 ? -4.784 -1.561 20.684 1.00 98.12 269 TRP A O 1
ATOM 2170 N N . THR A 1 270 ? -3.121 -3.030 20.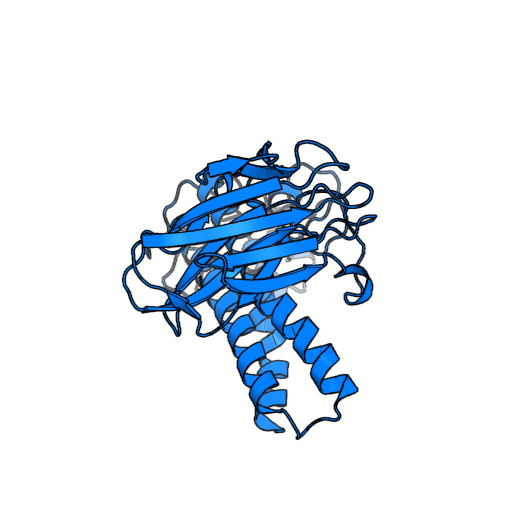241 1.00 98.06 270 THR A N 1
ATOM 2171 C CA . THR A 1 270 ? -1.979 -2.181 20.583 1.00 98.06 270 THR A CA 1
ATOM 2172 C C . THR A 1 270 ? -1.155 -1.955 19.317 1.00 98.06 270 THR A C 1
ATOM 2174 O O . THR A 1 270 ? -1.096 -2.842 18.467 1.00 98.06 270 THR A O 1
ATOM 2177 N N . GLY A 1 271 ? -0.561 -0.773 19.181 1.00 96.75 271 GLY A N 1
ATOM 2178 C CA . GLY A 1 271 ? 0.533 -0.524 18.246 1.00 96.75 271 GLY A CA 1
ATOM 2179 C C . GLY A 1 271 ? 1.800 -1.095 18.863 1.00 96.75 271 GLY A C 1
ATOM 2180 O O . GLY A 1 271 ? 2.307 -0.547 19.836 1.00 96.75 271 GLY A O 1
ATOM 2181 N N . ASP A 1 272 ? 2.173 -2.298 18.447 1.00 96.00 272 ASP A N 1
ATOM 2182 C CA . ASP A 1 272 ? 3.353 -3.020 18.928 1.00 96.00 272 ASP A CA 1
ATOM 2183 C C . ASP A 1 272 ? 4.015 -3.834 17.806 1.00 96.00 272 ASP A C 1
ATOM 2185 O O . ASP A 1 272 ? 4.695 -4.841 18.046 1.00 96.00 272 ASP A O 1
ATOM 2189 N N . ASN A 1 273 ? 3.825 -3.419 16.548 1.00 94.50 273 ASN A N 1
ATOM 2190 C CA . ASN A 1 273 ? 4.394 -4.101 15.392 1.00 94.50 273 ASN A CA 1
ATOM 2191 C C . ASN A 1 273 ? 5.912 -4.217 15.499 1.00 94.50 273 ASN A C 1
ATOM 2193 O O . ASN A 1 273 ? 6.478 -5.175 14.982 1.00 94.50 273 ASN A O 1
ATOM 2197 N N . GLU A 1 274 ? 6.587 -3.308 16.188 1.00 91.81 274 GLU A N 1
ATOM 2198 C CA . GLU A 1 274 ? 8.028 -3.335 16.382 1.00 91.81 274 GLU A CA 1
ATOM 2199 C C . GLU A 1 274 ? 8.527 -4.485 17.275 1.00 91.81 274 GLU A C 1
ATOM 2201 O O . GLU A 1 274 ? 9.697 -4.866 17.185 1.00 91.81 274 GLU A O 1
ATOM 2206 N N . ASP A 1 275 ? 7.651 -5.082 18.089 1.00 93.06 275 ASP A N 1
ATOM 2207 C CA . ASP A 1 275 ? 7.947 -6.298 18.859 1.00 93.06 275 ASP A CA 1
ATOM 2208 C C . ASP A 1 275 ? 7.850 -7.572 17.991 1.00 93.06 275 ASP A C 1
ATOM 2210 O O . ASP A 1 275 ? 8.307 -8.653 18.386 1.00 93.06 275 ASP A O 1
ATOM 2214 N N . HIS A 1 276 ? 7.229 -7.472 16.813 1.00 91.25 276 HIS A N 1
ATOM 2215 C CA . HIS A 1 276 ? 6.827 -8.615 15.989 1.00 91.25 276 HIS A CA 1
ATOM 2216 C C . HIS A 1 276 ? 7.430 -8.608 14.577 1.00 91.25 276 HIS A C 1
ATOM 2218 O O . HIS A 1 276 ? 7.698 -9.670 13.992 1.00 91.25 276 HIS A O 1
ATOM 2224 N N . LEU A 1 277 ? 7.653 -7.421 14.025 1.00 89.12 277 LEU A N 1
ATOM 2225 C CA . LEU A 1 277 ? 8.204 -7.167 12.706 1.00 89.12 277 LEU A CA 1
ATOM 2226 C C . LEU A 1 277 ? 9.688 -6.809 12.831 1.00 89.12 277 LEU A C 1
ATOM 2228 O O . LEU A 1 277 ? 10.098 -5.997 13.649 1.00 89.12 277 LEU A O 1
ATOM 2232 N N . GLY A 1 278 ? 10.519 -7.449 12.009 1.00 86.25 278 GLY A N 1
ATOM 2233 C CA . GLY A 1 278 ? 11.974 -7.284 12.034 1.00 86.25 278 GLY A CA 1
ATOM 2234 C C . GLY A 1 278 ? 12.489 -6.267 11.016 1.00 86.25 278 GLY A C 1
ATOM 2235 O O . GLY A 1 278 ? 13.398 -6.615 10.263 1.00 86.25 278 GLY A O 1
ATOM 2236 N N . HIS A 1 279 ? 11.900 -5.070 10.938 1.00 86.88 279 HIS A N 1
ATOM 2237 C CA . HIS A 1 279 ? 12.364 -3.985 10.058 1.00 86.88 279 HIS A CA 1
ATOM 2238 C C . HIS A 1 279 ? 12.731 -2.724 10.851 1.00 86.88 279 HIS A C 1
ATOM 2240 O O . HIS A 1 279 ? 12.379 -2.584 12.020 1.00 86.88 279 HIS A O 1
ATOM 2246 N N . GLU A 1 280 ? 13.462 -1.811 10.206 1.00 89.12 280 GLU A N 1
ATOM 2247 C CA . GLU A 1 280 ? 13.797 -0.508 10.785 1.00 89.12 280 GLU A CA 1
ATOM 2248 C C . GLU A 1 280 ? 12.515 0.305 11.026 1.00 89.12 280 GLU A C 1
ATOM 2250 O O . GLU A 1 280 ? 11.593 0.308 10.205 1.00 89.12 280 GLU A O 1
ATOM 2255 N N . GLN A 1 281 ? 12.451 0.962 12.177 1.00 89.69 281 GLN A N 1
ATOM 2256 C CA . GLN A 1 281 ? 11.235 1.556 12.723 1.00 89.69 281 GLN A CA 1
ATOM 2257 C C . GLN A 1 281 ? 11.093 3.033 12.304 1.00 89.69 281 GLN A C 1
ATOM 2259 O O . GLN A 1 281 ? 12.094 3.729 12.131 1.00 89.69 281 GLN A O 1
ATOM 2264 N N . SER A 1 282 ? 9.858 3.536 12.184 1.00 94.31 282 SER A N 1
ATOM 2265 C CA . SER A 1 282 ? 9.566 4.950 11.886 1.00 94.31 282 SER A CA 1
ATOM 2266 C C . SER A 1 282 ? 8.708 5.590 12.979 1.00 94.31 282 SER A C 1
ATOM 2268 O O . SER A 1 282 ? 7.943 4.920 13.669 1.00 94.31 282 SER A O 1
ATOM 2270 N N . ARG A 1 283 ? 8.858 6.908 13.147 1.00 94.44 283 ARG A N 1
ATOM 2271 C CA . ARG A 1 283 ? 8.090 7.747 14.086 1.00 94.44 283 ARG A CA 1
ATOM 2272 C C . ARG A 1 283 ? 7.122 8.694 13.370 1.00 94.44 283 ARG A C 1
ATOM 2274 O O . ARG A 1 283 ? 6.581 9.596 14.006 1.00 94.44 283 ARG A O 1
ATOM 2281 N N . TYR A 1 284 ? 6.966 8.559 12.057 1.00 95.94 284 TYR A N 1
ATOM 2282 C CA . TYR A 1 284 ? 6.118 9.433 11.249 1.00 95.94 284 TYR A CA 1
ATOM 2283 C C . TYR A 1 284 ? 4.858 8.694 10.805 1.00 95.94 284 TYR A C 1
ATOM 2285 O O . TYR A 1 284 ? 4.834 7.467 10.781 1.00 95.94 284 TYR A O 1
ATOM 2293 N N . LEU A 1 285 ? 3.814 9.445 10.450 1.00 96.88 285 LEU A N 1
ATOM 2294 C CA . LEU A 1 285 ? 2.645 8.907 9.754 1.00 96.88 285 LEU A CA 1
ATOM 2295 C C . LEU A 1 285 ? 3.047 8.739 8.286 1.00 96.88 285 LEU A C 1
ATOM 2297 O O . LEU A 1 285 ? 2.911 9.663 7.489 1.00 96.88 285 LEU A O 1
ATOM 2301 N N . ASP A 1 286 ? 3.653 7.603 7.968 1.00 97.00 286 ASP A N 1
ATOM 2302 C CA . ASP A 1 286 ? 4.222 7.297 6.660 1.00 97.00 286 ASP A CA 1
ATOM 2303 C C . ASP A 1 286 ? 3.967 5.827 6.293 1.00 97.00 286 ASP A C 1
ATOM 2305 O O . ASP A 1 286 ? 3.321 5.079 7.028 1.00 97.00 286 ASP A O 1
ATOM 2309 N N . GLY A 1 287 ? 4.483 5.392 5.145 1.00 96.38 287 GLY A N 1
ATOM 2310 C CA . GLY A 1 287 ? 4.273 4.033 4.651 1.00 96.38 287 GLY A CA 1
ATOM 2311 C C . GLY A 1 287 ? 4.911 2.949 5.516 1.00 96.38 287 GLY A C 1
ATOM 2312 O O . GLY A 1 287 ? 4.588 1.773 5.344 1.00 96.38 287 GLY A O 1
ATOM 2313 N N . HIS A 1 288 ? 5.820 3.313 6.423 1.00 96.50 288 HIS A N 1
ATOM 2314 C CA . HIS A 1 288 ? 6.512 2.376 7.308 1.00 96.50 288 HIS A CA 1
ATOM 2315 C C . HIS A 1 288 ? 5.670 2.039 8.536 1.00 96.50 288 HIS A C 1
ATOM 2317 O O . HIS A 1 288 ? 5.787 0.932 9.059 1.00 96.50 288 HIS A O 1
ATOM 2323 N N . THR A 1 289 ? 4.835 2.979 8.985 1.00 97.06 289 THR A N 1
ATOM 2324 C CA . THR A 1 289 ? 3.957 2.832 10.158 1.00 97.06 289 THR A CA 1
ATOM 2325 C C . THR A 1 289 ? 2.504 2.559 9.785 1.00 97.06 289 THR A C 1
ATOM 2327 O O . THR A 1 289 ? 1.780 1.961 10.582 1.00 97.06 289 THR A O 1
ATOM 2330 N N . ALA A 1 290 ? 2.067 2.962 8.587 1.00 97.62 290 ALA A N 1
ATOM 2331 C CA . ALA A 1 290 ? 0.716 2.725 8.091 1.00 97.62 290 ALA A CA 1
ATOM 2332 C C . ALA A 1 290 ? 0.397 1.224 8.057 1.00 97.62 290 ALA A C 1
ATOM 2334 O O . ALA A 1 290 ? 1.099 0.418 7.441 1.00 97.62 290 ALA A O 1
ATOM 2335 N N . THR A 1 291 ? -0.683 0.837 8.724 1.00 97.12 291 THR A N 1
ATOM 2336 C CA . THR A 1 291 ? -1.087 -0.557 8.883 1.00 97.12 291 THR A CA 1
ATOM 2337 C C . THR A 1 291 ? -2.599 -0.664 9.078 1.00 97.12 291 THR A C 1
ATOM 2339 O O . THR A 1 291 ? -3.339 0.323 9.064 1.00 97.12 291 THR A O 1
ATOM 2342 N N . ARG A 1 292 ? -3.098 -1.896 9.190 1.00 96.44 292 ARG A N 1
ATOM 2343 C CA . ARG A 1 292 ? -4.528 -2.184 9.279 1.00 96.44 292 ARG A CA 1
ATOM 2344 C C . ARG A 1 292 ? -4.797 -3.347 10.214 1.00 96.44 292 ARG A C 1
ATOM 2346 O O . ARG A 1 292 ? -4.124 -4.375 10.161 1.00 96.44 292 ARG A O 1
ATOM 2353 N N . ILE A 1 293 ? -5.877 -3.235 10.979 1.00 97.12 293 ILE A N 1
ATOM 2354 C CA . ILE A 1 293 ? -6.501 -4.371 11.665 1.00 97.12 293 ILE A CA 1
ATOM 2355 C C . ILE A 1 293 ? -7.839 -4.690 11.003 1.00 97.12 293 ILE A C 1
ATOM 2357 O O . ILE A 1 293 ? -8.505 -3.794 10.496 1.00 97.12 293 ILE A O 1
ATOM 2361 N N . THR A 1 294 ? -8.239 -5.963 10.970 1.00 96.88 294 THR A N 1
ATOM 2362 C CA . THR A 1 294 ? -9.519 -6.393 10.382 1.00 96.88 294 THR A CA 1
ATOM 2363 C C . THR A 1 294 ? -10.275 -7.329 11.317 1.00 96.88 294 THR A C 1
ATOM 2365 O O . THR A 1 294 ? -9.752 -8.358 11.749 1.00 96.88 294 THR A O 1
ATOM 2368 N N . PHE A 1 295 ? -11.536 -6.996 11.581 1.00 96.81 295 PHE A N 1
ATOM 2369 C CA . PHE A 1 295 ? -12.493 -7.806 12.327 1.00 96.81 295 PHE A CA 1
ATOM 2370 C C . PHE A 1 295 ? -13.470 -8.451 11.348 1.00 96.81 295 PHE A C 1
ATOM 2372 O O . PHE A 1 295 ? -14.228 -7.756 10.676 1.00 96.81 295 PHE A O 1
ATOM 2379 N N . ARG A 1 296 ? -13.449 -9.782 11.250 1.00 95.12 296 ARG A N 1
ATOM 2380 C CA . ARG A 1 296 ? -14.186 -10.499 10.202 1.00 95.12 296 ARG A CA 1
ATOM 2381 C C . ARG A 1 296 ? -15.620 -10.859 10.586 1.00 95.12 296 ARG A C 1
ATOM 2383 O O . ARG A 1 296 ? -15.884 -11.217 11.737 1.00 95.12 296 ARG A O 1
ATOM 2390 N N . ASN A 1 297 ? -16.509 -10.898 9.592 1.00 95.75 297 ASN A N 1
ATOM 2391 C CA . ASN A 1 297 ? -17.872 -11.440 9.680 1.00 95.75 297 ASN A CA 1
ATOM 2392 C C . ASN A 1 297 ? -18.723 -10.786 10.790 1.00 95.75 297 ASN A C 1
ATOM 2394 O O . ASN A 1 297 ? -19.452 -11.453 11.536 1.00 95.75 297 ASN A O 1
ATOM 2398 N N . ILE A 1 298 ? -18.630 -9.463 10.891 1.00 97.19 298 ILE A N 1
ATOM 2399 C CA . ILE A 1 298 ? -19.326 -8.635 11.872 1.00 97.19 298 ILE A CA 1
ATOM 2400 C C . ILE A 1 298 ? -20.711 -8.292 11.352 1.00 97.19 298 ILE A C 1
ATOM 2402 O O . ILE A 1 298 ? -20.869 -7.800 10.239 1.00 97.19 298 ILE A O 1
ATOM 2406 N N . LYS A 1 299 ? -21.735 -8.557 12.166 1.00 96.88 299 LYS A N 1
ATOM 2407 C CA . LYS A 1 299 ? -23.095 -8.127 11.851 1.00 96.88 299 LYS A CA 1
ATOM 2408 C C . LYS A 1 299 ? -23.215 -6.624 12.095 1.00 96.88 299 LYS A C 1
ATOM 2410 O O . LYS A 1 299 ? -22.958 -6.182 13.213 1.00 96.88 299 LYS A O 1
ATOM 2415 N N . VAL A 1 300 ? -23.670 -5.907 11.079 1.00 97.25 300 VAL A N 1
ATOM 2416 C CA . VAL A 1 300 ? -23.936 -4.468 11.094 1.00 97.25 300 VAL A CA 1
ATOM 2417 C C . VAL A 1 300 ? -25.375 -4.257 10.647 1.00 97.25 300 VAL A C 1
ATOM 2419 O O . VAL A 1 300 ? -25.844 -4.944 9.736 1.00 97.25 300 VAL A O 1
ATOM 2422 N N . ASN A 1 301 ? -26.078 -3.345 11.302 1.00 97.75 301 ASN A N 1
ATOM 2423 C CA . ASN A 1 301 ? -27.370 -2.851 10.846 1.00 97.75 301 ASN A CA 1
ATOM 2424 C C . ASN A 1 301 ? -27.230 -1.372 10.480 1.00 97.75 301 ASN A C 1
ATOM 2426 O O . ASN A 1 301 ? -26.442 -0.642 11.090 1.00 97.75 301 ASN A O 1
ATOM 2430 N N . ASN A 1 302 ? -28.003 -0.928 9.500 1.00 97.06 302 ASN A N 1
ATOM 2431 C CA . ASN A 1 302 ? -28.076 0.474 9.138 1.00 97.06 302 ASN A CA 1
ATOM 2432 C C . ASN A 1 302 ? -28.478 1.312 10.361 1.00 97.06 302 ASN A C 1
ATOM 2434 O O . ASN A 1 302 ? -29.426 0.976 11.078 1.00 97.06 302 ASN A O 1
ATOM 2438 N N . GLY A 1 303 ? -27.744 2.396 10.612 1.00 96.81 303 GLY A N 1
ATOM 2439 C CA . GLY A 1 303 ? -27.973 3.253 11.776 1.00 96.81 303 GLY A CA 1
ATOM 2440 C C . GLY A 1 303 ? -27.279 2.803 13.067 1.00 96.81 303 GLY A C 1
ATOM 2441 O O . GLY A 1 303 ? -27.388 3.509 14.070 1.00 96.81 303 GLY A O 1
ATOM 2442 N N . ASP A 1 304 ? -26.554 1.679 13.060 1.00 98.25 304 ASP A N 1
ATOM 2443 C CA . ASP A 1 304 ? -25.647 1.320 14.153 1.00 98.25 304 ASP A CA 1
ATOM 2444 C C . ASP A 1 304 ? -24.566 2.408 14.334 1.00 98.25 304 ASP A C 1
ATOM 2446 O O . ASP A 1 304 ? -24.094 3.005 13.367 1.00 98.25 304 ASP A O 1
ATOM 2450 N N . GLU A 1 305 ? -24.144 2.666 15.572 1.00 98.56 305 GLU A N 1
ATOM 2451 C CA . GLU A 1 305 ? -23.079 3.631 15.875 1.00 98.56 305 GLU A CA 1
ATOM 2452 C C . GLU A 1 305 ? -21.736 2.910 16.047 1.00 98.56 305 GLU A C 1
ATOM 2454 O O . GLU A 1 305 ? -21.587 2.104 16.972 1.00 98.56 305 GLU A O 1
ATOM 2459 N N . LEU A 1 306 ? -20.752 3.224 15.199 1.00 98.75 306 LEU A N 1
ATOM 2460 C CA . LEU A 1 306 ? -19.353 2.838 15.395 1.00 98.75 306 LEU A CA 1
ATOM 2461 C C . LEU A 1 306 ? -18.646 3.890 16.258 1.00 98.75 306 LEU A C 1
ATOM 2463 O O . LEU A 1 306 ? -18.776 5.088 16.009 1.00 98.75 306 LEU A O 1
ATOM 2467 N N . LYS A 1 307 ? -17.828 3.437 17.213 1.00 98.75 307 LYS A N 1
ATOM 2468 C CA . LYS A 1 307 ? -16.839 4.270 17.914 1.00 98.75 307 LYS A CA 1
ATOM 2469 C C . LYS A 1 307 ? -15.473 3.612 17.879 1.00 98.75 307 LYS A C 1
ATOM 2471 O O . LYS A 1 307 ? -15.373 2.438 18.235 1.00 98.75 307 LYS A O 1
ATOM 2476 N N . VAL A 1 308 ? -14.445 4.376 17.533 1.00 98.81 308 VAL A N 1
ATOM 2477 C CA . VAL A 1 308 ? -13.038 3.991 17.670 1.00 98.81 308 VAL A CA 1
ATOM 2478 C C . VAL A 1 308 ? -12.380 4.956 18.645 1.00 98.81 308 VAL A C 1
ATOM 2480 O O . VAL A 1 308 ? -12.266 6.151 18.375 1.00 98.81 308 VAL A O 1
ATOM 2483 N N . LYS A 1 309 ? -11.983 4.444 19.807 1.00 98.75 309 LYS A N 1
ATOM 2484 C CA . LYS A 1 309 ? -11.285 5.202 20.841 1.00 98.75 309 LYS A CA 1
ATOM 2485 C C . LYS A 1 309 ? -9.802 4.871 20.786 1.00 98.75 309 LYS A C 1
ATOM 2487 O O . LYS A 1 309 ? -9.453 3.718 21.013 1.00 98.75 309 LYS A O 1
ATOM 2492 N N . GLY A 1 310 ? -8.949 5.864 20.563 1.00 98.69 310 GLY A N 1
ATOM 2493 C CA . GLY A 1 310 ? -7.501 5.727 20.695 1.00 98.69 310 GLY A CA 1
ATOM 2494 C C . GLY A 1 310 ? -6.998 6.326 21.999 1.00 98.69 310 GLY A C 1
ATOM 2495 O O . GLY A 1 310 ? -7.443 7.385 22.440 1.00 98.69 310 GLY A O 1
ATOM 2496 N N . THR A 1 311 ? -6.068 5.635 22.638 1.00 98.62 311 THR A N 1
ATOM 2497 C CA . THR A 1 311 ? -5.361 6.075 23.837 1.00 98.62 311 THR A CA 1
ATOM 2498 C C . THR A 1 311 ? -3.887 6.215 23.480 1.00 98.62 311 THR A C 1
ATOM 2500 O O . THR A 1 311 ? -3.259 5.204 23.160 1.00 98.62 311 THR A O 1
ATOM 2503 N N . PRO A 1 312 ? -3.340 7.440 23.509 1.00 97.94 312 PRO A N 1
ATOM 2504 C CA . PRO A 1 312 ? -1.964 7.680 23.110 1.00 97.94 312 PRO A CA 1
ATOM 2505 C C . PRO A 1 312 ? -0.994 7.100 24.137 1.00 97.94 312 PRO A C 1
ATOM 2507 O O . PRO A 1 312 ? -1.340 6.888 25.306 1.00 97.94 312 PRO A O 1
ATOM 2510 N N . ASN A 1 313 ? 0.242 6.864 23.713 1.00 97.44 313 ASN A N 1
ATOM 2511 C CA . ASN A 1 313 ? 1.292 6.369 24.590 1.00 97.44 313 ASN A CA 1
ATOM 2512 C C . ASN A 1 313 ? 2.660 6.894 24.152 1.00 97.44 313 ASN A C 1
ATOM 2514 O O . ASN A 1 313 ? 3.015 6.815 22.982 1.00 97.44 313 ASN A O 1
ATOM 2518 N N . GLY A 1 314 ? 3.443 7.417 25.099 1.00 92.06 314 GLY A N 1
ATOM 2519 C CA . GLY A 1 314 ? 4.757 7.974 24.783 1.00 92.06 314 GLY A CA 1
ATOM 2520 C C . GLY A 1 314 ? 4.644 9.128 23.786 1.00 92.06 314 GLY A C 1
ATOM 2521 O O . GLY A 1 314 ? 3.991 10.138 24.074 1.00 92.06 314 GLY A O 1
ATOM 2522 N N . ILE A 1 315 ? 5.292 8.984 22.628 1.00 90.50 315 ILE A N 1
ATOM 2523 C CA . ILE A 1 315 ? 5.200 9.963 21.536 1.00 90.50 315 ILE A CA 1
ATOM 2524 C C . ILE A 1 315 ? 4.099 9.651 20.515 1.00 90.50 315 ILE A C 1
ATOM 2526 O O . ILE A 1 315 ? 3.821 10.505 19.679 1.00 90.50 315 ILE A O 1
ATOM 2530 N N . GLU A 1 316 ? 3.467 8.481 20.589 1.00 96.00 316 GLU A N 1
ATOM 2531 C CA . GLU A 1 316 ? 2.482 8.023 19.612 1.00 96.00 316 GLU A CA 1
ATOM 2532 C C . GLU A 1 316 ? 1.072 8.558 19.930 1.00 96.00 316 GLU A C 1
ATOM 2534 O O . GLU A 1 316 ? 0.488 8.198 20.962 1.00 96.00 316 GLU A O 1
ATOM 2539 N N . PRO A 1 317 ? 0.482 9.390 19.047 1.00 97.56 317 PRO A N 1
ATOM 2540 C CA . PRO A 1 317 ? -0.783 10.072 19.300 1.00 97.56 317 PRO A CA 1
ATOM 2541 C C . PRO A 1 317 ? -2.002 9.262 18.809 1.00 97.56 317 PRO A C 1
ATOM 2543 O O . PRO A 1 317 ? -2.960 9.834 18.290 1.00 97.56 317 PRO A O 1
ATOM 2546 N N . ALA A 1 318 ? -1.946 7.929 18.917 1.00 98.31 318 ALA A N 1
ATOM 2547 C CA . ALA A 1 318 ? -2.989 6.979 18.500 1.00 98.31 318 ALA A CA 1
ATOM 2548 C C . ALA A 1 318 ? -3.680 7.307 17.1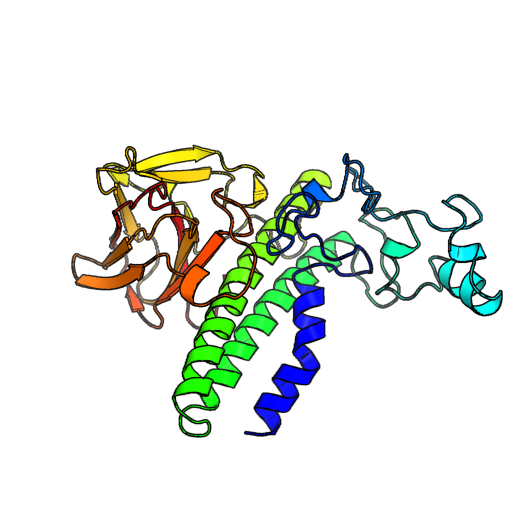48 1.00 98.31 318 ALA A C 1
ATOM 2550 O O . ALA A 1 318 ? -4.915 7.421 17.106 1.00 98.31 318 ALA A O 1
ATOM 2551 N N . PRO A 1 319 ? -2.913 7.490 16.057 1.00 98.31 319 PRO A N 1
ATOM 2552 C CA . PRO A 1 319 ? -3.426 7.995 14.786 1.00 98.31 319 PRO A CA 1
ATOM 2553 C C . PRO A 1 319 ? -4.375 7.019 14.073 1.00 98.31 319 PRO A C 1
ATOM 2555 O O . PRO A 1 319 ? -4.181 5.806 14.130 1.00 98.31 319 PRO A O 1
ATOM 2558 N N . LEU A 1 320 ? -5.378 7.547 13.369 1.00 98.62 320 LEU A N 1
ATOM 2559 C CA . LEU A 1 320 ? -6.333 6.792 12.542 1.00 98.62 320 LEU A CA 1
ATOM 2560 C C . LEU A 1 320 ? -6.469 7.442 11.161 1.00 98.62 320 LEU A C 1
ATOM 2562 O O . LEU A 1 320 ? -6.422 8.665 11.063 1.00 98.62 320 LEU A O 1
ATOM 2566 N N . ASP A 1 321 ? -6.666 6.625 10.128 1.00 98.50 321 ASP A N 1
ATOM 2567 C CA . ASP A 1 321 ? -6.832 7.066 8.733 1.00 98.50 321 ASP A CA 1
ATOM 2568 C C . ASP A 1 321 ? -8.295 6.906 8.286 1.00 98.50 321 ASP A C 1
ATOM 2570 O O . ASP A 1 321 ? -9.002 7.876 8.051 1.00 98.50 321 ASP A O 1
ATOM 2574 N N . TYR A 1 322 ? -8.818 5.677 8.306 1.00 98.62 322 TYR A N 1
ATOM 2575 C CA . TYR A 1 322 ? -10.201 5.387 7.916 1.00 98.62 322 TYR A CA 1
ATOM 2576 C C . TYR A 1 322 ? -10.741 4.129 8.592 1.00 98.62 322 TYR A C 1
ATOM 2578 O O . TYR A 1 322 ? -10.010 3.328 9.186 1.00 98.62 322 TYR A O 1
ATOM 2586 N N . VAL A 1 323 ? -12.042 3.901 8.418 1.00 98.56 323 VAL A N 1
ATOM 2587 C CA . VAL A 1 323 ? -12.682 2.609 8.682 1.00 98.56 323 VAL A CA 1
ATOM 2588 C C . VAL A 1 323 ? -13.378 2.110 7.421 1.00 98.56 323 VAL A C 1
ATOM 2590 O O . VAL A 1 323 ? -14.186 2.821 6.834 1.00 98.56 323 VAL A O 1
ATOM 2593 N N . ALA A 1 324 ? -13.091 0.875 7.017 1.00 98.25 324 ALA A N 1
ATOM 2594 C CA . ALA A 1 324 ? -13.702 0.213 5.872 1.00 98.25 324 ALA A CA 1
ATOM 2595 C C . ALA A 1 324 ? -14.694 -0.871 6.315 1.00 98.25 324 ALA A C 1
ATOM 2597 O O . ALA A 1 324 ? -14.365 -1.714 7.150 1.00 98.25 324 ALA A O 1
ATOM 2598 N N . PHE A 1 325 ? -15.886 -0.883 5.722 1.00 98.38 325 PHE A N 1
ATOM 2599 C CA . PHE A 1 325 ? -16.928 -1.891 5.928 1.00 98.38 325 PHE A CA 1
ATOM 2600 C C . PHE A 1 325 ? -17.067 -2.744 4.669 1.00 98.38 325 PHE A C 1
ATOM 2602 O O . PHE A 1 325 ? -17.890 -2.470 3.797 1.00 98.38 325 PHE A O 1
ATOM 2609 N N . LEU A 1 326 ? -16.259 -3.793 4.566 1.00 97.62 326 LEU A N 1
ATOM 2610 C CA . LEU A 1 326 ? -16.146 -4.603 3.357 1.00 97.62 326 LEU A CA 1
ATOM 2611 C C . LEU A 1 326 ? -17.196 -5.719 3.360 1.00 97.62 326 LEU A C 1
ATOM 2613 O O . LEU A 1 326 ? -17.208 -6.531 4.288 1.00 97.62 326 LEU A O 1
ATOM 2617 N N . PRO A 1 327 ? -18.092 -5.806 2.361 1.00 96.31 327 PRO A N 1
ATOM 2618 C CA . PRO A 1 327 ? -18.962 -6.967 2.226 1.00 96.31 327 PRO A CA 1
ATOM 2619 C C . PRO A 1 327 ? -18.134 -8.252 2.111 1.00 96.31 327 PRO A C 1
ATOM 2621 O O . PRO A 1 327 ? -17.040 -8.243 1.555 1.00 96.31 327 PRO A O 1
ATOM 2624 N N . ASN A 1 328 ? -18.665 -9.376 2.595 1.00 87.81 328 ASN A N 1
ATOM 2625 C CA . ASN A 1 328 ? -17.948 -10.654 2.543 1.00 87.81 328 ASN A CA 1
ATOM 2626 C C . ASN A 1 328 ? -17.404 -10.966 1.134 1.00 87.81 328 ASN A C 1
ATOM 2628 O O . ASN A 1 328 ? -18.169 -11.042 0.171 1.00 87.81 328 ASN A O 1
ATOM 2632 N N . GLY A 1 329 ? -16.098 -11.224 1.047 1.00 83.75 329 GLY A N 1
ATOM 2633 C CA . GLY A 1 329 ? -15.404 -11.539 -0.206 1.00 83.75 329 GLY A CA 1
ATOM 2634 C C . GLY A 1 329 ? -14.939 -10.318 -1.004 1.00 83.75 329 GLY A C 1
ATOM 2635 O O . 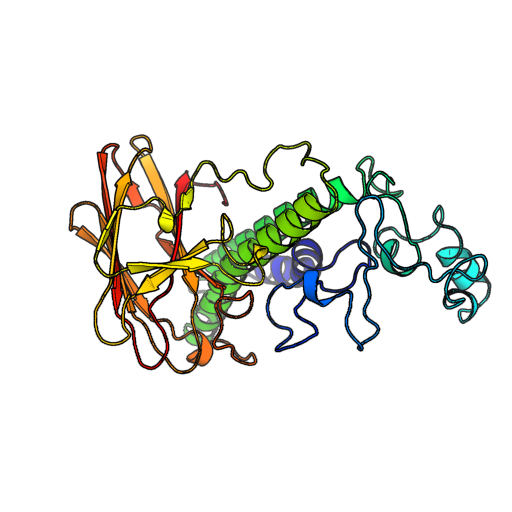GLY A 1 329 ? -14.331 -10.498 -2.053 1.00 83.75 329 GLY A O 1
ATOM 2636 N N . ILE A 1 330 ? -15.201 -9.102 -0.519 1.00 91.38 330 ILE A N 1
ATOM 2637 C CA . ILE A 1 330 ? -14.634 -7.870 -1.062 1.00 91.38 330 ILE A CA 1
ATOM 2638 C C . ILE A 1 330 ? -13.346 -7.555 -0.310 1.00 91.38 330 ILE A C 1
ATOM 2640 O O . ILE A 1 330 ? -13.327 -7.498 0.918 1.00 91.38 330 ILE A O 1
ATOM 2644 N N . ILE A 1 331 ? -12.279 -7.342 -1.069 1.00 88.31 331 ILE A N 1
ATOM 2645 C CA . ILE A 1 331 ? -11.064 -6.695 -0.585 1.00 88.31 331 ILE A CA 1
ATOM 2646 C C . ILE A 1 331 ? -11.232 -5.205 -0.898 1.00 88.31 331 ILE A C 1
ATOM 2648 O O . ILE A 1 331 ? -11.779 -4.852 -1.945 1.00 88.31 331 ILE A O 1
ATOM 2652 N N . ASP A 1 332 ? -10.858 -4.359 0.061 1.00 84.69 332 ASP A N 1
ATOM 2653 C CA . ASP A 1 332 ? -10.888 -2.891 -0.054 1.00 84.69 332 ASP A CA 1
ATOM 2654 C C . ASP A 1 332 ? -10.107 -2.365 -1.256 1.00 84.69 332 ASP A C 1
ATOM 2656 O O . ASP A 1 332 ? -9.273 -3.138 -1.759 1.00 84.69 332 ASP A O 1
#

Organism: NCBI:txid44093

Foldseek 3Di:
DVVLVCVCVVCVVLLQCLLAPFQQLPGQAQPPDFRPFHDVVNQPPDDPPNHQPQAQFKTAAACAPVPGVVNLVVDDPVSSVQLNDLLRPQRRNNRHHDIGTQQDARPVGPGGVLLSSLVSLVVSLVSLLVSLVSLVVCPPVDDPPVSVLVNVVSQFSSFLSVLSNLLRNQVNCVRHVDAHPVRPHLDAPQKDWQVNFDKDQKDKDQAPVQSLFNNRIKIFGPDLQDKMKTKDFDQDAWAWFWKKWKWFQAPQWWKKKWKDKLNHTLDIDISDVVVNDDTDGHHGSGRRGITMDIRGGDGDHGRIMMMMMMRHTGSGRRMTRIMGTHHPPDDD

Sequence (332 aa):
MIDAITTMSMNSWSAYEKYSGNLGIQTLADILYTHFGPNPQSMDNNGWGQWTRSFHETVGMDRTVENGTGYTGQYPPEVAALYEDVTTTPDDLLLWFHHVPYTHRPKSSNKTVIQHFYDSHYEGAEMANEFLTLWESLEGKIDTQRYHETLFRQKYQAGHSIVWRDAINNFYNNISGILDEAGRVGRHPWRIEAEEMHLDGYELYTVSPFEMASNSTAIVTSSNATSGTASIIIPFEDGKYDIAIGYYDLFDGKAQWEATINNKQLGSWTGDNEDHLGHEQSRYLDGHTATRITFRNIKVNNGDELKVKGTPNGIEPAPLDYVAFLPNGIID

pLDDT: mean 96.61, std 2.87, range [82.75, 98.81]

Secondary structure (DSSP, 8-state):
-HHHHHHHHHHHHHHHHHHS--TTS---B-TTTTSSSB-GGGGSSSSS-------SSEES----SSSS-S-GGGS-HHHHHHHHSTTTS-GGGHHHH--EETT---TT-SS-HHHHHHHHHHHHHHHHHHHHHHHHTTTTTS-HHHHHHHHHHHHHHHHHHHHHHHHHHHHHHHHH-PPPTTS-TT--TTEEEGGGSEEESEEEEE-SSGGGSGGGEEEEESSTTS-EEEEEE--SPSEEEEEEEEEE--TT---EEEEEETTEEEEEEE--GGGT--S----SSSTTTEEEEEEEEEEE-TTPEEEEEEE-BTTB---EEEEEEEETT---